Protein AF-A0A351UUR8-F1 (afdb_monomer)

Sequence (216 aa):
MRIQKEQREAAAILILAGFLALALTIADGRNSRIDTEKGLLRNTYGKGSSTEELAIAVKGSKEKEPVTIEMGERLYQSGEAASVLETAVGQLDQLVLGKNASFDRVESDLYLPTRLEDLAVSVNWELSRYDVMQPDGSLVTEALQPEGTLVTIKGILRCQEQEALYERTAAVYPETKTGLAGIAQEAERVLRQAEDSSREESRMKLPEMVAGKEVE

pLDDT: mean 72.58, std 18.6, range [35.22, 95.69]

Mean predicted aligned error: 17.7 Å

Nearest PDB structures (foldseek):
  5ho0-assembly1_A  TM=7.882E-01  e=1.113E-05  Geobacillus stearothermophilus
  5ho9-assembly2_B  TM=5.771E-01  e=9.868E-06  Geobacillus stearothermophilus
  3s3e-assembly1_A  TM=4.142E-01  e=7.305E-01  Drosophila melanogaster
  6tav-assembly1_D  TM=7.246E-01  e=2.752E+00  Homo sapiens
  2a8b-assembly1_A  TM=3.009E-01  e=1.257E+00  Homo sapiens

Radius of gyration: 32.2 Å; Cα contacts (8 Å, |Δi|>4): 285; chains: 1; bounding box: 68×71×88 Å

Solvent-accessible surface area (backbone atoms only — not comparable to full-atom values): 12660 Å² total; per-residue (Å²): 117,68,70,67,48,55,54,50,53,54,51,51,51,51,53,50,51,50,51,50,52,50,51,50,54,53,52,50,63,63,69,67,62,73,57,70,93,77,54,84,86,65,47,64,68,86,67,55,68,46,79,48,78,41,71,50,60,56,94,92,55,93,61,63,50,80,45,77,48,78,42,60,50,61,77,64,56,84,70,52,43,54,53,50,47,52,52,48,54,70,49,42,65,66,51,31,34,56,86,34,90,44,46,83,55,25,51,60,49,35,41,58,66,57,55,43,75,96,73,48,30,40,34,46,78,48,67,76,41,66,73,43,33,41,92,66,26,45,63,36,70,90,61,44,38,91,89,46,42,83,34,44,44,34,36,45,35,38,40,92,96,45,74,46,82,40,77,50,67,30,26,34,32,54,63,88,51,66,71,71,61,26,46,52,52,46,38,51,50,54,50,50,54,41,46,71,73,27,69,89,48,99,66,69,76,79,69,58,59,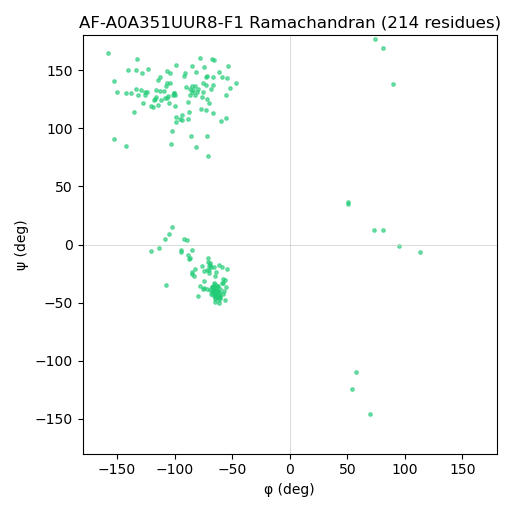39,90,91,36,80,53,134

Structure (mmCIF, N/CA/C/O backbone):
data_AF-A0A351UUR8-F1
#
_entry.id   AF-A0A351UUR8-F1
#
loop_
_atom_site.group_PDB
_atom_site.id
_atom_site.type_symbol
_atom_site.label_atom_id
_atom_site.label_alt_id
_atom_site.label_comp_id
_atom_site.label_asym_id
_atom_site.label_entity_id
_atom_site.label_seq_id
_atom_site.pdbx_PDB_ins_code
_atom_site.Cartn_x
_atom_site.Cartn_y
_atom_site.Cartn_z
_atom_site.occupancy
_atom_site.B_iso_or_equiv
_atom_site.auth_seq_id
_atom_site.auth_comp_id
_atom_site.auth_asym_id
_atom_site.auth_atom_id
_atom_site.pdbx_PDB_model_num
ATOM 1 N N . MET A 1 1 ? 41.315 -59.935 -7.798 1.00 51.84 1 MET A N 1
ATOM 2 C CA . MET A 1 1 ? 40.111 -59.575 -8.587 1.00 51.84 1 MET A CA 1
ATOM 3 C C . MET A 1 1 ? 39.477 -58.233 -8.182 1.00 51.84 1 MET A C 1
ATOM 5 O O . MET A 1 1 ? 38.972 -57.563 -9.068 1.00 51.84 1 MET A O 1
ATOM 9 N N . ARG A 1 2 ? 39.542 -57.785 -6.908 1.00 52.47 2 ARG A N 1
ATOM 10 C CA . ARG A 1 2 ? 39.015 -56.466 -6.464 1.00 52.47 2 ARG A CA 1
ATOM 11 C C . ARG A 1 2 ? 39.712 -55.244 -7.095 1.00 52.47 2 ARG A C 1
ATOM 13 O O . ARG A 1 2 ? 39.028 -54.378 -7.617 1.00 52.47 2 ARG A O 1
ATOM 20 N N . ILE A 1 3 ? 41.045 -55.246 -7.173 1.00 53.88 3 ILE A N 1
ATOM 21 C CA . ILE A 1 3 ? 41.844 -54.122 -7.715 1.00 53.88 3 ILE A CA 1
ATOM 22 C C . ILE A 1 3 ? 41.532 -53.843 -9.201 1.00 53.88 3 ILE A C 1
ATOM 24 O O . ILE A 1 3 ? 41.475 -52.700 -9.632 1.00 53.88 3 ILE A O 1
ATOM 28 N N . GLN A 1 4 ? 41.255 -54.883 -9.994 1.00 54.09 4 GLN A N 1
ATOM 29 C CA . GLN A 1 4 ? 40.890 -54.748 -11.415 1.00 54.09 4 GLN A CA 1
ATOM 30 C C . GLN A 1 4 ? 39.496 -54.126 -11.622 1.00 54.09 4 GLN A C 1
ATOM 32 O O . GLN A 1 4 ? 39.237 -53.552 -12.676 1.00 54.09 4 GLN A O 1
ATOM 37 N N . LYS A 1 5 ? 38.595 -54.239 -10.635 1.00 57.66 5 LYS A N 1
ATOM 38 C CA . LYS A 1 5 ? 37.246 -53.660 -10.688 1.00 57.66 5 LYS A CA 1
ATOM 39 C C . LYS A 1 5 ? 37.277 -52.164 -10.365 1.00 57.66 5 LYS A C 1
ATOM 41 O O . LYS A 1 5 ? 36.715 -51.384 -11.123 1.00 57.66 5 LYS A O 1
ATOM 46 N N . GLU A 1 6 ? 38.019 -51.771 -9.332 1.00 60.25 6 GLU A N 1
ATOM 47 C CA . GLU A 1 6 ? 38.196 -50.359 -8.951 1.00 60.25 6 GLU A CA 1
ATOM 48 C C . GLU A 1 6 ? 38.908 -49.552 -10.047 1.00 60.25 6 GLU A C 1
ATOM 50 O O . GLU A 1 6 ? 38.522 -48.426 -10.339 1.00 60.25 6 GLU A O 1
ATOM 55 N N . GLN A 1 7 ? 39.881 -50.155 -10.740 1.00 58.53 7 GLN A N 1
ATOM 56 C CA . GLN A 1 7 ? 40.544 -49.530 -11.893 1.00 58.53 7 GLN A CA 1
ATOM 57 C C . GLN A 1 7 ? 39.587 -49.305 -13.077 1.00 58.53 7 GLN A C 1
ATOM 59 O O . GLN A 1 7 ? 39.699 -48.307 -13.785 1.00 58.53 7 GLN A O 1
ATOM 64 N N . ARG A 1 8 ? 38.613 -50.202 -13.288 1.00 66.25 8 ARG A N 1
ATOM 65 C CA . ARG A 1 8 ? 37.584 -50.052 -14.333 1.00 66.25 8 ARG A CA 1
ATOM 66 C C . ARG A 1 8 ? 36.534 -49.005 -13.969 1.00 66.25 8 ARG A C 1
ATOM 68 O O . ARG A 1 8 ? 36.108 -48.264 -14.847 1.00 66.25 8 ARG A O 1
ATOM 75 N N . GLU A 1 9 ? 36.147 -48.922 -12.698 1.00 68.88 9 GLU A N 1
ATOM 76 C CA . GLU A 1 9 ? 35.235 -47.886 -12.197 1.00 68.88 9 GLU A CA 1
ATOM 77 C C . GLU A 1 9 ? 35.893 -46.500 -12.261 1.00 68.88 9 GLU A C 1
ATOM 79 O O . GLU A 1 9 ? 35.292 -45.564 -12.784 1.00 68.88 9 GLU A O 1
ATOM 84 N N . ALA A 1 10 ? 37.166 -46.383 -11.868 1.00 67.69 10 ALA A N 1
ATOM 85 C CA . ALA A 1 10 ? 37.936 -45.146 -11.998 1.00 67.69 10 ALA A CA 1
ATOM 86 C C . ALA A 1 10 ? 38.114 -44.713 -13.466 1.00 67.69 10 ALA A C 1
ATOM 88 O O . ALA A 1 10 ? 37.943 -43.538 -13.792 1.00 67.69 10 ALA A O 1
ATOM 89 N N . ALA A 1 11 ? 38.393 -45.656 -14.375 1.00 71.69 11 ALA A N 1
ATOM 90 C CA . ALA A 1 11 ? 38.489 -45.368 -15.806 1.00 71.69 11 ALA A CA 1
ATOM 91 C C . ALA A 1 11 ? 37.143 -44.925 -16.407 1.00 71.69 11 ALA A C 1
ATOM 93 O O . ALA A 1 11 ? 37.108 -43.998 -17.215 1.00 71.69 11 ALA A O 1
ATOM 94 N N . ALA A 1 12 ? 36.028 -45.535 -15.992 1.00 69.50 12 ALA A N 1
ATOM 95 C CA . ALA A 1 12 ? 34.694 -45.134 -16.437 1.00 69.50 12 ALA A CA 1
ATOM 96 C C . ALA A 1 12 ? 34.328 -43.719 -15.955 1.00 69.50 12 ALA A C 1
ATOM 98 O O . ALA A 1 12 ? 33.781 -42.935 -16.730 1.00 69.50 12 ALA A O 1
ATOM 99 N N . ILE A 1 13 ? 34.687 -43.366 -14.716 1.00 71.50 13 ILE A N 1
ATOM 100 C CA . ILE A 1 13 ? 34.482 -42.018 -14.164 1.00 71.50 13 ILE A CA 1
ATOM 101 C C . ILE A 1 13 ? 35.308 -40.981 -14.937 1.00 71.50 13 ILE A C 1
ATOM 103 O O . ILE A 1 13 ? 34.783 -39.923 -15.279 1.00 71.50 13 ILE A O 1
ATOM 107 N N . LEU A 1 14 ? 36.564 -41.288 -15.280 1.00 72.56 14 LEU A N 1
ATOM 108 C CA . LEU A 1 14 ? 37.417 -40.387 -16.067 1.00 72.56 14 LEU A CA 1
ATOM 109 C C . LEU A 1 14 ? 36.872 -40.145 -17.481 1.00 72.56 14 LEU A C 1
ATOM 111 O O . LEU A 1 14 ? 36.882 -39.010 -17.957 1.00 72.56 14 LEU A O 1
ATOM 115 N N . ILE A 1 15 ? 36.353 -41.185 -18.140 1.00 77.12 15 ILE A N 1
ATOM 116 C CA . ILE A 1 15 ? 35.742 -41.054 -19.470 1.00 77.12 15 ILE A CA 1
ATOM 117 C C . ILE A 1 15 ? 34.455 -40.224 -19.392 1.00 77.12 15 ILE A C 1
ATOM 119 O O . ILE A 1 15 ? 34.237 -39.352 -20.234 1.00 77.12 15 ILE A O 1
ATOM 123 N N . LEU A 1 16 ? 33.626 -40.446 -18.366 1.00 71.69 16 LEU A N 1
ATOM 124 C CA . LEU A 1 16 ? 32.389 -39.692 -18.161 1.00 71.69 16 LEU A CA 1
ATOM 125 C C . LEU A 1 16 ? 32.669 -38.210 -17.865 1.00 71.69 16 LEU A C 1
ATOM 127 O O . LEU A 1 16 ? 32.013 -37.339 -18.432 1.00 71.69 16 LEU A O 1
ATOM 131 N N . ALA A 1 17 ? 33.678 -37.919 -17.039 1.00 67.56 17 ALA A N 1
ATOM 132 C CA . ALA A 1 17 ? 34.115 -36.555 -16.752 1.00 67.56 17 ALA A CA 1
ATOM 133 C C . ALA A 1 17 ? 34.653 -35.851 -18.009 1.00 67.56 17 ALA A C 1
ATOM 135 O O . ALA A 1 17 ? 34.334 -34.686 -18.244 1.00 67.56 17 ALA A O 1
ATOM 136 N N . GLY A 1 18 ? 35.402 -36.564 -18.858 1.00 74.56 18 GLY A N 1
ATOM 137 C CA . GLY A 1 18 ? 35.873 -36.044 -20.144 1.00 74.56 18 GLY A CA 1
ATOM 138 C C . GLY A 1 18 ? 34.730 -35.730 -21.114 1.00 74.56 18 GLY A C 1
ATOM 139 O O . GLY A 1 18 ? 34.732 -34.678 -21.750 1.00 74.56 18 GLY A O 1
ATOM 140 N N . PHE A 1 19 ? 33.715 -36.595 -21.181 1.00 74.25 19 PHE A N 1
ATOM 141 C CA . PHE A 1 19 ? 32.513 -36.346 -21.981 1.00 74.25 19 PHE A CA 1
ATOM 142 C C . PHE A 1 19 ? 31.699 -35.162 -21.460 1.00 74.25 19 PHE A C 1
ATOM 144 O O . PHE A 1 19 ? 31.220 -34.363 -22.260 1.00 74.25 19 PHE A O 1
ATOM 151 N N . LEU A 1 20 ? 31.569 -35.019 -20.139 1.00 71.12 20 LEU A N 1
ATOM 152 C CA . LEU A 1 20 ? 30.879 -33.885 -19.528 1.00 71.12 20 LEU A CA 1
ATOM 153 C C . LEU A 1 20 ? 31.623 -32.570 -19.801 1.00 71.12 20 LEU A C 1
ATOM 155 O O . LEU A 1 20 ? 30.997 -31.589 -20.185 1.00 71.12 20 LEU A O 1
ATOM 159 N N . ALA A 1 21 ? 32.954 -32.561 -19.691 1.00 66.56 21 ALA A N 1
ATOM 160 C CA . ALA A 1 21 ? 33.779 -31.403 -20.033 1.00 66.56 21 ALA A CA 1
ATOM 161 C C . ALA A 1 21 ? 33.675 -31.038 -21.527 1.00 66.56 21 ALA A C 1
ATOM 163 O O . ALA A 1 21 ? 33.565 -29.864 -21.885 1.00 66.56 21 ALA A O 1
ATOM 164 N N . LEU A 1 22 ? 33.633 -32.036 -22.414 1.00 72.44 22 LEU A N 1
ATOM 165 C CA . LEU A 1 22 ? 33.432 -31.813 -23.846 1.00 72.44 22 LEU A CA 1
ATOM 166 C C . LEU A 1 22 ? 32.015 -31.292 -24.153 1.00 72.44 22 LEU A C 1
ATOM 168 O O . LEU A 1 22 ? 31.842 -30.390 -24.964 1.00 72.44 22 LEU A O 1
ATOM 172 N N . ALA A 1 23 ? 30.993 -31.815 -23.477 1.00 67.12 23 ALA A N 1
ATOM 173 C CA . ALA A 1 23 ? 29.622 -31.337 -23.617 1.00 67.12 23 ALA A CA 1
ATOM 174 C C . ALA A 1 23 ? 29.466 -29.895 -23.111 1.00 67.12 23 ALA A C 1
ATOM 176 O O . ALA A 1 23 ? 28.817 -29.090 -23.778 1.00 67.12 23 ALA A O 1
ATOM 177 N N . LEU A 1 24 ? 30.108 -29.553 -21.987 1.00 62.50 24 LEU A N 1
ATOM 178 C CA . LEU A 1 24 ? 30.143 -28.192 -21.452 1.00 62.50 24 LEU A CA 1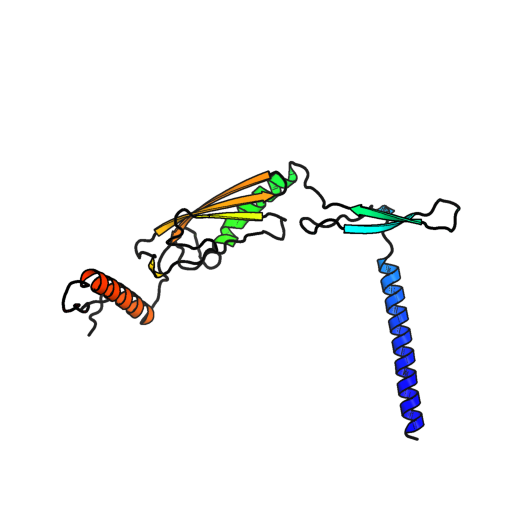
ATOM 179 C C . LEU A 1 24 ? 30.835 -27.232 -22.421 1.00 62.50 24 LEU A C 1
ATOM 181 O O . LEU A 1 24 ? 30.270 -26.193 -22.723 1.00 62.50 24 LEU A O 1
ATOM 185 N N . THR A 1 25 ? 31.983 -27.598 -22.995 1.00 62.12 25 THR A N 1
ATOM 186 C CA . THR A 1 25 ? 32.683 -26.742 -23.977 1.00 62.12 25 THR A CA 1
ATOM 187 C C . THR A 1 25 ? 31.905 -26.558 -25.286 1.00 62.12 25 THR A C 1
ATOM 189 O O . THR A 1 25 ? 31.940 -25.478 -25.875 1.00 62.12 25 THR A O 1
ATOM 192 N N . ILE A 1 26 ? 31.149 -27.566 -25.740 1.00 62.06 26 ILE A N 1
ATOM 193 C CA . ILE A 1 26 ? 30.252 -27.439 -26.903 1.00 62.06 26 ILE A CA 1
ATOM 194 C C . ILE A 1 26 ? 29.023 -26.577 -26.571 1.00 62.06 26 ILE A C 1
ATOM 196 O O . ILE A 1 26 ? 28.580 -25.800 -27.420 1.00 62.06 26 ILE A O 1
ATOM 200 N N . ALA A 1 27 ? 28.464 -26.704 -25.364 1.00 57.38 27 ALA A N 1
ATOM 201 C CA . ALA A 1 27 ? 27.356 -25.871 -24.900 1.00 57.38 27 ALA A CA 1
ATOM 202 C C . ALA A 1 27 ? 27.783 -24.401 -24.768 1.00 57.38 27 ALA A C 1
ATOM 204 O O . ALA A 1 27 ? 27.084 -23.521 -25.269 1.00 57.38 27 ALA A O 1
ATOM 205 N N . ASP A 1 28 ? 28.969 -24.153 -24.209 1.00 47.12 28 ASP A N 1
ATOM 206 C CA . ASP A 1 28 ? 29.547 -22.815 -24.076 1.00 47.12 28 ASP A CA 1
ATOM 207 C C . ASP A 1 28 ? 29.834 -22.209 -25.457 1.00 47.12 28 ASP A C 1
ATOM 209 O O . ASP A 1 28 ? 29.395 -21.103 -25.761 1.00 47.12 28 ASP A O 1
ATOM 213 N N . GLY A 1 29 ? 30.423 -22.990 -26.374 1.00 49.41 29 GLY A N 1
ATOM 214 C CA . GLY A 1 29 ? 30.686 -22.566 -27.753 1.00 49.41 29 GLY A CA 1
ATOM 215 C C . GLY A 1 29 ? 29.434 -22.311 -28.609 1.00 49.41 29 GLY A C 1
ATOM 216 O O . GLY A 1 29 ? 29.521 -21.619 -29.629 1.00 49.41 29 GLY A O 1
ATOM 217 N N . ARG A 1 30 ? 28.261 -22.837 -28.219 1.00 47.56 30 ARG A N 1
ATOM 218 C CA . ARG A 1 30 ? 26.960 -22.462 -28.811 1.00 47.56 30 ARG A CA 1
ATOM 219 C C . ARG A 1 30 ? 26.387 -21.191 -28.183 1.00 47.56 30 ARG A C 1
ATOM 221 O O . ARG A 1 30 ? 25.671 -20.480 -28.880 1.00 47.56 30 ARG A O 1
ATOM 228 N N . ASN A 1 31 ? 26.728 -20.895 -26.930 1.00 44.22 31 ASN A N 1
ATOM 229 C CA . ASN A 1 31 ? 26.277 -19.710 -26.204 1.00 44.22 31 ASN A CA 1
ATOM 230 C C . ASN A 1 31 ? 27.103 -18.448 -26.533 1.00 44.22 31 ASN A C 1
ATOM 232 O O . ASN A 1 31 ? 26.604 -17.341 -26.379 1.00 44.22 31 ASN A O 1
ATOM 236 N N . SER A 1 32 ? 28.335 -18.588 -27.047 1.00 38.69 32 SER A N 1
ATOM 237 C CA . SER A 1 32 ? 29.205 -17.444 -27.401 1.00 38.69 32 SER A CA 1
ATOM 238 C C . SER A 1 32 ? 29.040 -16.909 -28.830 1.00 38.69 32 SER A C 1
ATOM 240 O O . SER A 1 32 ? 29.792 -16.026 -29.249 1.00 38.69 32 SER A O 1
ATOM 242 N N . ARG A 1 33 ? 28.095 -17.423 -29.629 1.00 41.16 33 ARG A N 1
ATOM 243 C CA . ARG A 1 33 ? 27.772 -16.793 -30.918 1.00 41.16 33 ARG A CA 1
ATOM 244 C C . ARG A 1 33 ? 26.825 -15.627 -30.671 1.00 41.16 33 ARG A C 1
ATOM 246 O O . ARG A 1 33 ? 25.616 -15.766 -30.814 1.00 41.16 33 ARG A O 1
ATOM 253 N N . ILE A 1 34 ? 27.404 -14.481 -30.323 1.00 46.75 34 ILE A N 1
ATOM 254 C CA . ILE A 1 34 ? 26.744 -13.182 -30.462 1.00 46.75 34 ILE A CA 1
ATOM 255 C C . ILE A 1 34 ? 26.330 -13.071 -31.934 1.00 46.75 34 ILE A C 1
ATOM 257 O O . ILE A 1 34 ? 27.179 -12.994 -32.824 1.00 46.75 34 ILE A O 1
ATOM 261 N N . ASP A 1 35 ? 25.025 -13.154 -32.187 1.00 44.16 35 ASP A N 1
ATOM 262 C CA . ASP A 1 35 ? 24.400 -13.087 -33.510 1.00 44.16 35 ASP A CA 1
ATOM 263 C C . ASP A 1 35 ? 24.523 -11.636 -34.017 1.00 44.16 35 ASP A C 1
ATOM 265 O O . ASP A 1 35 ? 23.595 -10.837 -33.922 1.00 44.16 35 ASP A O 1
ATOM 269 N N . THR A 1 36 ? 25.720 -11.244 -34.479 1.00 46.41 36 THR A N 1
ATOM 270 C CA . THR A 1 36 ? 26.061 -9.847 -34.817 1.00 46.41 36 THR A CA 1
ATOM 271 C C . THR A 1 36 ? 25.190 -9.285 -35.951 1.00 46.41 36 THR A C 1
ATOM 273 O O . THR A 1 36 ? 25.078 -8.070 -36.087 1.00 46.41 36 THR A O 1
ATOM 276 N N . GLU A 1 37 ? 24.516 -10.141 -36.731 1.00 43.66 37 GLU A N 1
ATOM 277 C CA . GLU A 1 37 ? 23.525 -9.730 -37.738 1.00 43.66 37 GLU A CA 1
ATOM 278 C C . GLU A 1 37 ? 22.235 -9.143 -37.133 1.00 43.66 37 GLU A C 1
ATOM 280 O O . GLU A 1 37 ? 21.522 -8.421 -37.827 1.00 43.66 37 GLU A O 1
ATOM 285 N N . LYS A 1 38 ? 21.932 -9.400 -35.852 1.00 45.03 38 LYS A N 1
ATOM 286 C CA . LYS A 1 38 ? 20.709 -8.918 -35.174 1.00 45.03 38 LYS A CA 1
ATOM 287 C C . LYS A 1 38 ? 20.955 -7.807 -34.151 1.00 45.03 38 LYS A C 1
ATOM 289 O O . LYS A 1 38 ? 20.011 -7.349 -33.509 1.00 45.03 38 LYS A O 1
ATOM 294 N N . GLY A 1 39 ? 22.196 -7.334 -34.045 1.00 46.69 39 GLY A N 1
ATOM 295 C CA . GLY A 1 39 ? 22.605 -6.327 -33.069 1.00 46.69 39 GLY A CA 1
ATOM 296 C C . GLY A 1 39 ? 22.869 -6.908 -31.678 1.00 46.69 39 GLY A C 1
ATOM 297 O O . GLY A 1 39 ? 22.582 -8.068 -31.393 1.00 46.69 39 GLY A O 1
ATOM 298 N N . LEU A 1 40 ? 23.463 -6.089 -30.812 1.00 52.28 40 LEU A N 1
ATOM 299 C CA . LEU A 1 40 ? 23.756 -6.454 -29.427 1.00 52.28 40 LEU A CA 1
ATOM 300 C C . LEU A 1 40 ? 22.491 -6.298 -28.576 1.00 52.28 40 LEU A C 1
ATOM 302 O O . LEU A 1 40 ? 21.815 -5.265 -28.639 1.00 52.28 40 LEU A O 1
ATOM 306 N N . LEU A 1 41 ? 22.169 -7.315 -27.779 1.00 48.94 41 LEU A N 1
ATOM 307 C CA . LEU A 1 41 ? 21.072 -7.251 -26.817 1.00 48.94 41 LEU A CA 1
ATOM 308 C C . LEU A 1 41 ? 21.486 -6.345 -25.654 1.00 48.94 41 LEU A C 1
ATOM 310 O O . LEU A 1 41 ? 22.412 -6.650 -24.912 1.00 48.94 41 LEU A O 1
ATOM 314 N N . ARG A 1 42 ? 20.789 -5.219 -25.484 1.00 46.88 42 ARG A N 1
ATOM 315 C CA . ARG A 1 42 ? 20.960 -4.375 -24.294 1.00 46.88 42 ARG A CA 1
ATOM 316 C C . ARG A 1 42 ? 20.302 -5.025 -23.079 1.00 46.88 42 ARG A C 1
ATOM 318 O O . ARG A 1 42 ? 19.306 -5.736 -23.216 1.00 46.88 42 ARG A O 1
ATOM 325 N N . ASN A 1 43 ? 20.825 -4.716 -21.894 1.00 44.72 43 ASN A N 1
ATOM 326 C CA . ASN A 1 43 ? 20.245 -5.141 -20.624 1.00 44.72 43 ASN A CA 1
ATOM 327 C C . ASN A 1 43 ? 18.798 -4.622 -20.487 1.00 44.72 43 ASN A C 1
ATOM 329 O O . ASN A 1 43 ? 18.474 -3.518 -20.940 1.00 44.72 43 ASN A O 1
ATOM 333 N N . THR A 1 44 ? 17.926 -5.422 -19.872 1.00 46.78 44 THR A N 1
ATOM 334 C CA . THR A 1 44 ? 16.543 -5.022 -19.564 1.00 46.78 44 THR A CA 1
ATOM 335 C C . THR A 1 44 ? 16.521 -3.914 -18.504 1.00 46.78 44 THR A C 1
ATOM 337 O O . THR A 1 44 ? 17.486 -3.755 -17.759 1.00 46.78 44 THR A O 1
ATOM 340 N N . TYR A 1 45 ? 15.423 -3.161 -18.424 1.00 47.12 45 TYR A N 1
ATOM 341 C CA . TYR A 1 45 ? 15.278 -1.989 -17.551 1.00 47.12 45 TYR A CA 1
ATOM 342 C C . TYR A 1 45 ? 15.645 -2.275 -16.080 1.00 47.12 45 TYR A C 1
ATOM 344 O O . TYR A 1 45 ? 15.227 -3.290 -15.524 1.00 47.12 45 TYR A O 1
ATOM 352 N N . GLY A 1 46 ? 16.419 -1.385 -15.447 1.00 43.78 46 GLY A N 1
ATOM 353 C CA . GLY A 1 46 ? 16.745 -1.433 -14.017 1.00 43.78 46 GLY A CA 1
ATOM 354 C C . GLY A 1 46 ? 17.876 -2.383 -13.598 1.00 43.78 46 GLY A C 1
ATOM 355 O O . GLY A 1 46 ? 18.012 -2.643 -12.401 1.00 43.78 46 GLY A O 1
ATOM 356 N N . LYS A 1 47 ? 18.666 -2.922 -14.539 1.00 46.22 47 LYS A N 1
ATOM 357 C CA . LYS A 1 47 ? 19.733 -3.913 -14.277 1.00 46.22 47 LYS A CA 1
ATOM 358 C C . LYS A 1 47 ? 21.179 -3.386 -14.335 1.00 46.22 47 LYS A C 1
ATOM 360 O O . LYS A 1 47 ? 22.113 -4.182 -14.264 1.00 46.22 47 LYS A O 1
ATOM 365 N N . GLY A 1 48 ? 21.387 -2.082 -14.435 1.00 46.12 48 GLY A N 1
ATOM 366 C CA . GLY A 1 48 ? 22.691 -1.438 -14.565 1.00 46.12 48 GLY A CA 1
ATOM 367 C C . GLY A 1 48 ? 23.335 -1.602 -15.947 1.00 46.12 48 GLY A C 1
ATOM 368 O O . GLY A 1 48 ? 22.810 -2.281 -16.839 1.00 46.12 48 GLY A O 1
ATOM 369 N N . SER A 1 49 ? 24.496 -0.965 -16.127 1.00 42.22 49 SER A N 1
ATOM 370 C CA . SER A 1 49 ? 25.343 -1.149 -17.309 1.00 42.22 49 SER A CA 1
ATOM 371 C C . SER A 1 49 ? 25.915 -2.567 -17.354 1.00 42.22 49 SER A C 1
ATOM 373 O O . SER A 1 49 ? 26.244 -3.158 -16.326 1.00 42.22 49 SER A O 1
ATOM 375 N N . SER A 1 50 ? 26.032 -3.120 -18.561 1.00 42.31 50 SER A N 1
ATOM 376 C CA . SER A 1 50 ? 26.712 -4.394 -18.798 1.00 42.31 50 SER A CA 1
ATOM 377 C C . SER A 1 50 ? 27.929 -4.164 -19.687 1.00 42.31 50 SER A C 1
ATOM 379 O O . SER A 1 50 ? 27.859 -3.446 -20.689 1.00 42.31 50 SER A O 1
ATOM 381 N N . THR A 1 51 ? 29.055 -4.746 -19.288 1.00 42.78 51 THR A N 1
ATOM 382 C CA . THR A 1 51 ? 30.318 -4.708 -20.019 1.00 42.78 51 THR A CA 1
ATOM 383 C C . THR A 1 51 ? 30.394 -5.955 -20.897 1.00 42.78 51 THR A C 1
ATOM 385 O O . THR A 1 51 ? 30.587 -7.052 -20.377 1.00 42.78 51 THR A O 1
ATOM 388 N N . GLU A 1 52 ? 30.233 -5.807 -22.215 1.00 46.53 52 GLU A N 1
ATOM 389 C CA . GLU A 1 52 ? 30.459 -6.911 -23.158 1.00 46.53 52 GLU A CA 1
ATOM 390 C C . GLU A 1 52 ? 31.836 -6.774 -23.823 1.00 46.53 52 GLU A C 1
ATOM 392 O O . GLU A 1 52 ? 32.203 -5.713 -24.339 1.00 46.53 52 GLU A O 1
ATOM 397 N N . GLU A 1 53 ? 32.610 -7.862 -23.811 1.00 43.81 53 GLU A N 1
ATOM 398 C CA . GLU A 1 53 ? 33.861 -7.983 -24.561 1.00 43.81 53 GLU A CA 1
ATOM 399 C C . GLU A 1 53 ? 33.571 -8.506 -25.971 1.00 43.81 53 GLU A C 1
ATOM 401 O O . GLU A 1 53 ? 33.143 -9.646 -26.163 1.00 43.81 53 GLU A O 1
ATOM 406 N N . LEU A 1 54 ? 33.824 -7.674 -26.980 1.00 45.34 54 LEU A N 1
ATOM 407 C CA . LEU A 1 54 ? 33.621 -8.014 -28.383 1.00 45.34 54 LEU A CA 1
ATOM 408 C C . LEU A 1 54 ? 34.968 -8.198 -29.069 1.00 45.34 54 LEU A C 1
ATOM 410 O O . LEU A 1 54 ? 35.812 -7.312 -29.061 1.00 45.34 54 LEU A O 1
ATOM 414 N N . ALA A 1 55 ? 35.173 -9.337 -29.721 1.00 43.88 55 ALA A N 1
ATOM 415 C CA . ALA A 1 55 ? 36.380 -9.578 -30.501 1.00 43.88 55 ALA A CA 1
ATOM 416 C C . ALA A 1 55 ? 36.194 -9.068 -31.941 1.00 43.88 55 ALA A C 1
ATOM 418 O O . ALA A 1 55 ? 35.473 -9.686 -32.730 1.00 43.88 55 ALA A O 1
ATOM 419 N N . ILE A 1 56 ? 36.851 -7.964 -32.303 1.00 44.34 56 ILE A N 1
ATOM 420 C CA . ILE A 1 56 ? 36.806 -7.412 -33.664 1.00 44.34 56 ILE A CA 1
ATOM 421 C C . ILE A 1 56 ? 37.863 -8.113 -34.525 1.00 44.34 56 ILE A C 1
ATOM 423 O O . ILE A 1 56 ? 39.024 -8.223 -34.137 1.00 44.34 56 ILE A O 1
ATOM 427 N N . ALA A 1 57 ? 37.464 -8.582 -35.710 1.00 39.28 57 ALA A N 1
ATOM 428 C CA . ALA A 1 57 ? 38.364 -9.141 -36.718 1.00 39.28 57 ALA A CA 1
ATOM 429 C C . ALA A 1 57 ? 38.334 -8.277 -37.986 1.00 39.28 57 ALA A C 1
ATOM 431 O O . ALA A 1 57 ? 37.272 -8.066 -38.577 1.00 39.28 57 ALA A O 1
ATOM 432 N N . VAL A 1 58 ? 39.496 -7.803 -38.440 1.00 41.94 58 VAL A N 1
ATOM 433 C CA . VAL A 1 58 ? 39.618 -7.087 -39.719 1.00 41.94 58 VAL A CA 1
ATOM 434 C C . VAL A 1 58 ? 39.531 -8.094 -40.867 1.00 41.94 58 VAL A C 1
ATOM 436 O O . VAL A 1 58 ? 40.209 -9.122 -40.864 1.00 41.94 58 VAL A O 1
ATOM 439 N N . LYS A 1 59 ? 38.693 -7.812 -41.871 1.00 35.22 59 LYS A N 1
ATOM 440 C CA . LYS A 1 59 ? 38.444 -8.711 -43.009 1.00 35.22 59 LYS A CA 1
ATOM 441 C C . LYS A 1 59 ? 39.754 -8.979 -43.771 1.00 35.22 59 LYS A C 1
ATOM 443 O O . LYS A 1 59 ? 40.245 -8.108 -44.479 1.00 35.22 59 LYS A O 1
ATOM 448 N N . GLY A 1 60 ? 40.308 -10.184 -43.613 1.00 44.03 60 GLY A N 1
ATOM 449 C CA . GLY A 1 60 ? 41.592 -10.596 -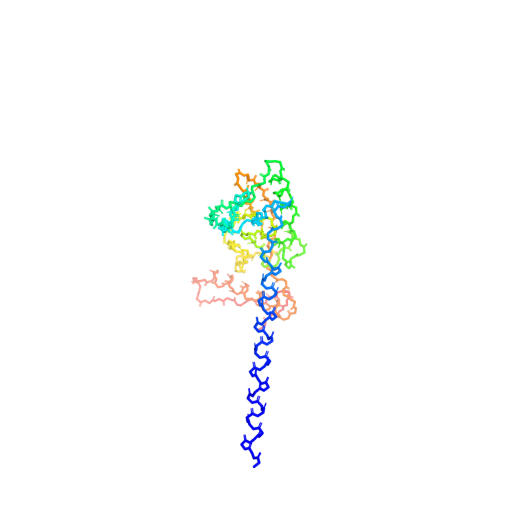44.203 1.00 44.03 60 GLY A CA 1
ATOM 450 C C . GLY A 1 60 ? 42.725 -10.853 -43.199 1.00 44.03 60 GLY A C 1
ATOM 451 O O . GLY A 1 60 ? 43.762 -11.369 -43.607 1.00 44.03 60 GLY A O 1
ATOM 452 N N . SER A 1 61 ? 42.531 -10.571 -41.906 1.00 39.41 61 SER A N 1
ATOM 453 C CA 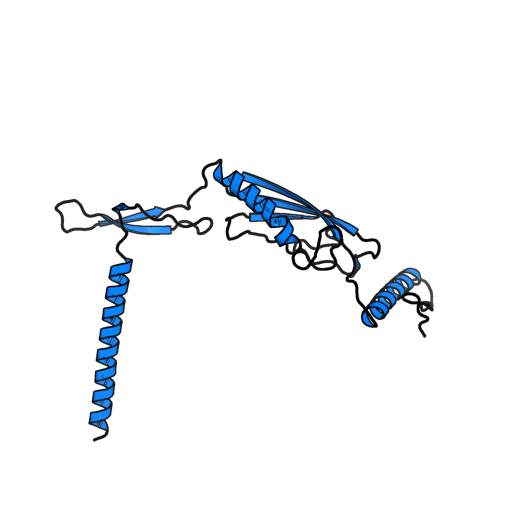. SER A 1 61 ? 43.470 -10.922 -40.828 1.00 39.41 61 SER A CA 1
ATOM 454 C C . SER A 1 61 ? 42.942 -12.087 -39.978 1.00 39.41 61 SER A C 1
ATOM 456 O O . SER A 1 61 ? 41.732 -12.262 -39.832 1.00 39.41 61 SER A O 1
ATOM 458 N N . LYS A 1 62 ? 43.849 -12.907 -39.424 1.00 48.41 62 LYS A N 1
ATOM 459 C CA . LYS A 1 62 ? 43.523 -13.958 -38.436 1.00 48.41 62 LYS A CA 1
ATOM 460 C C . LYS A 1 62 ? 43.550 -13.448 -36.990 1.00 48.41 62 LYS A C 1
ATOM 462 O O . LYS A 1 62 ? 43.152 -14.187 -36.093 1.00 48.41 62 LYS A O 1
ATOM 467 N N . GLU A 1 63 ? 44.023 -12.226 -36.768 1.00 40.03 63 GLU A N 1
ATOM 468 C CA . GLU A 1 63 ? 44.091 -11.612 -35.444 1.00 40.03 63 GLU A CA 1
ATOM 469 C C . GLU A 1 63 ? 42.737 -11.007 -35.064 1.00 40.03 63 GLU A C 1
ATOM 471 O O . GLU A 1 63 ? 42.054 -10.391 -35.888 1.00 40.03 63 GLU A O 1
ATOM 476 N N . LYS A 1 64 ? 42.338 -11.238 -33.812 1.00 45.97 64 LYS A N 1
ATOM 477 C CA . LYS A 1 64 ? 41.145 -10.662 -33.197 1.00 45.97 64 LYS A CA 1
ATOM 478 C C . LYS A 1 64 ? 41.598 -9.776 -32.048 1.00 45.97 64 LYS A C 1
ATOM 480 O O . LYS A 1 64 ? 42.311 -10.269 -31.177 1.00 45.97 64 LYS A O 1
ATOM 485 N N . GLU A 1 65 ? 41.166 -8.523 -32.026 1.00 43.78 65 GLU A N 1
ATOM 486 C CA . GLU A 1 65 ? 41.406 -7.636 -30.885 1.00 43.78 65 GLU A CA 1
ATOM 487 C C . GLU A 1 65 ? 40.144 -7.545 -30.018 1.00 43.78 65 GLU A C 1
ATOM 489 O O . GLU A 1 65 ? 39.054 -7.316 -30.558 1.00 43.78 65 GLU A O 1
ATOM 494 N N . PRO A 1 66 ? 40.252 -7.759 -28.693 1.00 43.03 66 PRO A N 1
ATOM 495 C CA . PRO A 1 66 ? 39.140 -7.551 -27.782 1.00 43.03 66 PRO A CA 1
ATOM 496 C C . PRO A 1 66 ? 38.885 -6.050 -27.625 1.00 43.03 66 PRO A C 1
ATOM 498 O O . PRO A 1 66 ? 39.777 -5.280 -27.277 1.00 43.03 66 PRO A O 1
ATOM 501 N N . VAL A 1 67 ? 37.649 -5.641 -27.876 1.00 45.44 67 VAL A N 1
ATOM 502 C CA . VAL A 1 67 ? 37.142 -4.296 -27.635 1.00 45.44 67 VAL A CA 1
ATOM 503 C C . VAL A 1 67 ? 36.014 -4.404 -26.627 1.00 45.44 67 VAL A C 1
ATOM 505 O O . VAL A 1 67 ? 34.996 -5.051 -26.867 1.00 45.44 67 VAL A O 1
ATOM 508 N N . THR A 1 68 ? 36.209 -3.764 -25.486 1.00 40.88 68 THR A N 1
ATOM 509 C CA . THR A 1 68 ? 35.215 -3.691 -24.422 1.00 40.88 68 THR A CA 1
ATOM 510 C C . THR A 1 68 ? 34.320 -2.483 -24.668 1.00 40.88 68 THR A C 1
ATOM 512 O O . THR A 1 68 ? 34.814 -1.359 -24.758 1.00 40.88 68 THR A O 1
ATOM 515 N N . ILE A 1 69 ? 33.009 -2.697 -24.784 1.00 42.31 69 ILE A N 1
ATOM 516 C CA . ILE A 1 69 ? 32.033 -1.607 -24.898 1.00 42.31 69 ILE A CA 1
ATOM 517 C C . ILE A 1 69 ? 31.096 -1.684 -23.694 1.00 42.31 69 ILE A C 1
ATOM 519 O O . ILE A 1 69 ? 30.465 -2.711 -23.449 1.00 42.31 69 ILE A O 1
ATOM 523 N N . GLU A 1 70 ? 30.988 -0.588 -22.941 1.00 41.19 70 GLU A N 1
ATOM 524 C CA . GLU A 1 70 ? 29.960 -0.456 -21.911 1.00 41.19 70 GLU A CA 1
ATOM 525 C C . GLU A 1 70 ? 28.615 -0.138 -22.565 1.00 41.19 70 GLU A C 1
ATOM 527 O O . GLU A 1 70 ? 28.433 0.909 -23.192 1.00 41.19 70 GLU A O 1
ATOM 532 N N . MET A 1 71 ? 27.654 -1.046 -22.416 1.00 49.06 71 MET A N 1
ATOM 533 C CA . MET A 1 71 ? 26.284 -0.822 -22.857 1.00 49.06 71 MET A CA 1
ATOM 534 C C . MET A 1 71 ? 25.433 -0.390 -21.663 1.00 49.06 71 MET A C 1
ATOM 536 O O . MET A 1 71 ? 25.143 -1.179 -20.763 1.00 49.06 71 MET A O 1
ATOM 540 N N . GLY A 1 72 ? 25.026 0.881 -21.659 1.00 38.94 72 GLY A N 1
ATOM 541 C CA . GLY A 1 72 ? 24.025 1.394 -20.723 1.00 38.94 72 GLY A CA 1
ATOM 542 C C . GLY A 1 72 ? 22.639 0.778 -20.957 1.00 38.94 72 GLY A C 1
ATOM 543 O O . GLY A 1 72 ? 22.342 0.273 -22.046 1.00 38.94 72 GLY A O 1
ATOM 544 N N . GLU A 1 73 ? 21.786 0.829 -19.932 1.00 39.03 73 GLU A N 1
ATOM 545 C CA . GLU A 1 73 ? 20.402 0.349 -20.001 1.00 39.03 73 GLU A CA 1
ATOM 546 C C . GLU A 1 73 ? 19.616 0.964 -21.175 1.00 39.03 73 GLU A C 1
ATOM 548 O O . GLU A 1 73 ? 19.890 2.075 -21.645 1.00 39.03 73 GLU A O 1
ATOM 553 N N . ARG A 1 74 ? 18.593 0.248 -21.660 1.00 43.91 74 ARG A N 1
ATOM 554 C CA . ARG A 1 74 ? 17.634 0.814 -22.615 1.00 43.91 74 ARG A CA 1
ATOM 555 C C . ARG A 1 74 ? 16.818 1.913 -21.918 1.00 43.91 74 ARG A C 1
ATOM 557 O O . ARG A 1 74 ? 16.015 1.619 -21.045 1.00 43.91 74 ARG A O 1
ATOM 564 N N . LEU A 1 75 ? 16.994 3.168 -22.332 1.00 48.66 75 LEU A N 1
ATOM 565 C CA . LEU A 1 75 ? 16.079 4.257 -21.978 1.00 48.66 75 LEU A CA 1
ATOM 566 C C . LEU A 1 75 ? 14.756 4.082 -22.737 1.00 48.66 75 LEU A C 1
ATOM 568 O O . LEU A 1 75 ? 14.746 3.605 -23.876 1.00 48.66 75 LEU A O 1
ATOM 572 N N . TYR A 1 76 ? 13.650 4.454 -22.100 1.00 51.12 76 TYR A N 1
ATOM 573 C CA . TYR A 1 76 ? 12.347 4.502 -22.754 1.00 51.12 76 TYR A CA 1
ATOM 574 C C . TYR A 1 76 ? 12.356 5.754 -23.635 1.00 51.12 76 TYR A C 1
ATOM 576 O O . TYR A 1 76 ? 12.881 6.792 -23.224 1.00 51.12 76 TYR A O 1
ATOM 584 N N . GLN A 1 77 ? 11.812 5.694 -24.852 1.00 55.56 77 GLN A N 1
ATOM 585 C CA . GLN A 1 77 ? 11.530 6.944 -25.563 1.00 55.56 77 GLN A CA 1
ATOM 586 C C . GLN A 1 77 ? 10.521 7.748 -24.726 1.00 55.56 77 GLN A C 1
ATOM 588 O O . GLN A 1 77 ? 9.698 7.163 -24.027 1.00 55.56 77 GLN A O 1
ATOM 593 N N . SER A 1 78 ? 10.566 9.081 -24.759 1.00 51.72 78 SER A N 1
ATOM 594 C CA . SER A 1 78 ? 9.799 9.946 -23.839 1.00 51.72 78 SER A CA 1
ATOM 595 C C . SER A 1 78 ? 8.278 9.696 -23.807 1.00 51.72 78 SER A C 1
ATOM 597 O O . SER A 1 78 ? 7.634 10.042 -22.819 1.00 51.72 78 SER A O 1
ATOM 599 N N . GLY A 1 79 ? 7.701 9.077 -24.846 1.00 55.38 79 GLY A N 1
ATOM 600 C CA . GLY A 1 79 ? 6.302 8.623 -24.866 1.00 55.38 79 GLY A CA 1
ATOM 601 C C . GLY A 1 79 ? 6.052 7.239 -24.243 1.00 55.38 79 GLY A C 1
ATOM 602 O O . GLY A 1 79 ? 4.954 6.979 -23.764 1.00 55.38 79 GLY A O 1
ATOM 603 N N . GLU A 1 80 ? 7.054 6.359 -24.205 1.00 68.56 80 GLU A N 1
ATOM 604 C CA . GLU A 1 80 ? 6.949 5.020 -23.606 1.00 68.56 80 GLU A CA 1
ATOM 605 C C . GLU A 1 80 ? 6.979 5.094 -22.069 1.00 68.56 80 GLU A C 1
ATOM 607 O O . GLU A 1 80 ? 6.215 4.391 -21.415 1.00 68.56 80 GLU A O 1
ATOM 612 N N . ALA A 1 81 ? 7.790 5.987 -21.483 1.00 72.69 81 ALA A N 1
ATOM 613 C CA . ALA A 1 81 ? 7.877 6.162 -20.026 1.00 72.69 81 ALA A CA 1
ATOM 614 C C . ALA A 1 81 ? 6.542 6.618 -19.403 1.00 72.69 81 ALA A C 1
ATOM 616 O O . ALA A 1 81 ? 6.134 6.103 -18.362 1.00 72.69 81 ALA A O 1
ATOM 617 N N . ALA A 1 82 ? 5.824 7.521 -20.076 1.00 76.75 82 ALA A N 1
ATOM 618 C CA . ALA A 1 82 ? 4.520 8.002 -19.624 1.00 76.75 82 ALA A CA 1
ATOM 619 C C . ALA A 1 82 ? 3.475 6.878 -19.643 1.00 76.75 82 ALA A C 1
ATOM 621 O O . ALA A 1 82 ? 2.718 6.720 -18.689 1.00 76.75 82 ALA A O 1
ATOM 622 N N . SER A 1 83 ? 3.478 6.054 -20.695 1.00 82.62 83 SER A N 1
ATOM 623 C CA . SER A 1 83 ? 2.579 4.899 -20.810 1.00 82.62 83 SER A CA 1
ATOM 624 C C . SER A 1 83 ? 2.890 3.814 -19.770 1.00 82.62 83 SER A C 1
ATOM 626 O O . SER A 1 83 ? 1.975 3.200 -19.215 1.00 82.62 83 SER A O 1
ATOM 628 N N . VAL A 1 84 ? 4.171 3.613 -19.441 1.00 86.06 84 VAL A N 1
ATOM 629 C CA . VAL A 1 84 ? 4.597 2.731 -18.343 1.00 86.06 84 VAL A CA 1
ATOM 630 C C . VAL A 1 84 ? 4.081 3.246 -17.000 1.00 86.06 84 VAL A C 1
ATOM 632 O O . VAL A 1 84 ? 3.543 2.464 -16.219 1.00 86.06 84 VAL A O 1
ATOM 635 N N . LEU A 1 85 ? 4.194 4.551 -16.738 1.00 86.12 85 LEU A N 1
ATOM 636 C CA . LEU A 1 85 ? 3.678 5.164 -15.513 1.00 86.12 85 LEU A CA 1
ATOM 637 C C . LEU A 1 85 ? 2.148 5.083 -15.422 1.00 86.12 85 LEU A C 1
ATOM 639 O O . LEU A 1 85 ? 1.626 4.760 -14.360 1.00 86.12 85 LEU A O 1
ATOM 643 N N . GLU A 1 86 ? 1.426 5.307 -16.520 1.00 87.12 86 GLU A N 1
ATOM 644 C CA . GLU A 1 86 ? -0.034 5.148 -16.574 1.00 87.12 86 GLU A CA 1
ATOM 645 C C . GLU A 1 86 ? -0.454 3.700 -16.278 1.00 87.12 86 GLU A C 1
ATOM 647 O O . GLU A 1 86 ? -1.340 3.455 -15.457 1.00 87.12 86 GLU A O 1
ATOM 652 N N . THR A 1 87 ? 0.242 2.731 -16.879 1.00 87.94 87 THR A N 1
ATOM 653 C CA . THR A 1 87 ? 0.025 1.302 -16.610 1.00 87.94 87 THR A CA 1
ATOM 654 C C . THR A 1 87 ? 0.299 0.970 -15.143 1.00 87.94 87 THR A C 1
ATOM 656 O O . THR A 1 87 ? -0.497 0.278 -14.510 1.00 87.94 87 THR A O 1
ATOM 659 N N . ALA A 1 88 ? 1.390 1.497 -14.582 1.00 89.88 88 ALA A N 1
ATOM 660 C CA . ALA A 1 88 ? 1.743 1.311 -13.180 1.00 89.88 88 ALA A CA 1
ATOM 661 C C . ALA A 1 88 ? 0.663 1.871 -12.241 1.00 89.88 88 ALA A C 1
ATOM 663 O O . ALA A 1 88 ? 0.229 1.171 -11.328 1.00 89.88 88 ALA A O 1
ATOM 664 N N . VAL A 1 89 ? 0.169 3.089 -12.495 1.00 89.00 89 VAL A N 1
ATOM 665 C CA . VAL A 1 89 ? -0.941 3.693 -11.736 1.00 89.00 89 VAL A CA 1
ATOM 666 C C . VAL A 1 89 ? -2.191 2.811 -11.796 1.00 89.00 89 VAL A C 1
ATOM 668 O O . VAL A 1 89 ? -2.821 2.586 -10.764 1.00 89.00 89 VAL A O 1
ATOM 671 N N . GLY A 1 90 ? -2.527 2.262 -12.967 1.00 87.81 90 GLY A N 1
ATOM 672 C CA . GLY A 1 90 ? -3.677 1.366 -13.129 1.00 87.81 90 GLY A CA 1
ATOM 673 C C . GLY A 1 90 ? -3.559 0.039 -12.368 1.00 87.81 90 GLY A C 1
ATOM 674 O O . GLY A 1 90 ? -4.573 -0.537 -11.978 1.00 87.81 90 GLY A O 1
ATOM 675 N N . GLN A 1 91 ? -2.340 -0.447 -12.123 1.00 90.50 91 GLN A N 1
ATOM 676 C CA . GLN A 1 91 ? -2.092 -1.674 -11.355 1.00 90.50 91 GLN A CA 1
ATOM 677 C C . GLN A 1 91 ? -2.048 -1.437 -9.839 1.00 90.50 91 GLN A C 1
ATOM 679 O O . GLN A 1 91 ? -2.303 -2.366 -9.068 1.00 90.50 91 GLN A O 1
ATOM 684 N N . LEU A 1 92 ? -1.741 -0.210 -9.402 1.00 91.94 92 LEU A N 1
ATOM 685 C CA . LEU A 1 92 ? -1.542 0.099 -7.986 1.00 91.94 92 LEU A CA 1
ATOM 686 C C . LEU A 1 92 ? -2.793 -0.115 -7.136 1.00 91.94 92 LEU A C 1
ATOM 688 O O . LEU A 1 92 ? -2.645 -0.597 -6.021 1.00 91.94 92 LEU A O 1
ATOM 692 N N . ASP A 1 93 ? -4.000 0.153 -7.643 1.00 90.81 93 ASP A N 1
ATOM 693 C CA . ASP A 1 93 ? -5.231 -0.060 -6.863 1.00 90.81 93 ASP A CA 1
ATOM 694 C C . ASP A 1 93 ? -5.333 -1.514 -6.360 1.00 90.81 93 ASP A C 1
ATOM 696 O O . ASP A 1 93 ? -5.553 -1.760 -5.175 1.00 90.81 93 ASP A O 1
ATOM 700 N N . GLN A 1 94 ? -5.108 -2.489 -7.246 1.00 91.25 94 GLN A N 1
ATOM 701 C CA . GLN A 1 94 ? -5.152 -3.918 -6.911 1.00 91.25 94 GLN A CA 1
ATOM 702 C C . GLN A 1 94 ? -3.998 -4.335 -5.995 1.00 91.25 94 GLN A C 1
ATOM 704 O O . GLN A 1 94 ? -4.205 -5.089 -5.047 1.00 91.25 94 GLN A O 1
ATOM 709 N N . LEU A 1 95 ? -2.785 -3.849 -6.275 1.00 92.06 95 LEU A N 1
ATOM 710 C CA . LEU A 1 95 ? -1.604 -4.185 -5.482 1.00 92.06 95 LEU A CA 1
ATOM 711 C C . LEU A 1 95 ? -1.724 -3.643 -4.058 1.00 92.06 95 LEU A C 1
ATOM 713 O O . LEU A 1 95 ? -1.490 -4.386 -3.111 1.00 92.06 95 LEU A O 1
ATOM 717 N N . VAL A 1 96 ? -2.129 -2.379 -3.914 1.00 94.44 96 VAL A N 1
ATOM 718 C CA . VAL A 1 96 ? -2.188 -1.686 -2.625 1.00 94.44 96 VAL A CA 1
ATOM 719 C C . VAL A 1 96 ? -3.222 -2.301 -1.693 1.00 94.44 96 VAL A C 1
ATOM 721 O O . VAL A 1 96 ? -2.949 -2.446 -0.502 1.00 94.44 96 VAL A O 1
ATOM 724 N N . LEU A 1 97 ? -4.378 -2.712 -2.223 1.00 93.69 97 LEU A N 1
ATOM 725 C CA . LEU A 1 97 ? -5.431 -3.346 -1.429 1.00 93.69 97 LEU A CA 1
ATOM 726 C C . LEU A 1 97 ? -4.962 -4.618 -0.712 1.00 93.69 97 LEU A C 1
ATOM 728 O O . LEU A 1 97 ? -5.413 -4.890 0.405 1.00 93.69 97 LEU A O 1
ATOM 732 N N . GLY A 1 98 ? -4.044 -5.382 -1.310 1.00 92.12 98 GLY A N 1
ATOM 733 C CA . GLY A 1 98 ? -3.513 -6.606 -0.720 1.00 92.12 98 GLY A CA 1
ATOM 734 C C . GLY A 1 98 ? -4.622 -7.614 -0.400 1.00 92.12 98 GLY A C 1
ATOM 735 O O . GLY A 1 98 ? -5.210 -8.211 -1.297 1.00 92.12 98 GLY A O 1
ATOM 736 N N . LYS A 1 99 ? -4.898 -7.826 0.894 1.00 90.00 99 LYS A N 1
ATOM 737 C CA . LYS A 1 99 ? -5.962 -8.736 1.368 1.00 90.00 99 LYS A CA 1
ATOM 738 C C . LYS A 1 99 ? -7.339 -8.072 1.467 1.00 90.00 99 LYS A C 1
ATOM 740 O O . LYS A 1 99 ? -8.328 -8.769 1.684 1.00 90.00 99 LYS A O 1
ATOM 745 N N . ASN A 1 100 ? -7.402 -6.748 1.361 1.00 92.69 100 ASN A N 1
ATOM 746 C CA . ASN A 1 100 ? -8.631 -5.984 1.515 1.00 92.69 100 ASN A CA 1
ATOM 747 C C . ASN A 1 100 ? -9.450 -6.011 0.222 1.00 92.69 100 ASN A C 1
ATOM 749 O O . ASN A 1 100 ? -8.908 -6.058 -0.880 1.00 92.69 100 ASN A O 1
ATOM 753 N N . ALA A 1 101 ? -10.773 -5.956 0.357 1.00 90.75 101 ALA A N 1
ATOM 754 C CA . ALA A 1 101 ? -11.673 -5.952 -0.793 1.00 90.75 101 ALA A CA 1
ATOM 755 C C . ALA A 1 101 ? -11.753 -4.577 -1.476 1.00 90.75 101 ALA A C 1
ATOM 757 O O . ALA A 1 101 ? -11.900 -4.506 -2.696 1.00 90.75 101 ALA A O 1
ATOM 758 N N . SER A 1 102 ? -11.687 -3.488 -0.704 1.00 94.88 102 SER A N 1
ATOM 759 C CA . SER A 1 102 ? -11.774 -2.122 -1.221 1.00 94.88 102 SER A CA 1
ATOM 760 C C . SER A 1 102 ? -11.143 -1.107 -0.268 1.00 94.88 102 SER A C 1
ATOM 762 O O . SER A 1 102 ? -10.922 -1.386 0.910 1.00 94.88 102 SER A O 1
ATOM 764 N N . PHE A 1 103 ? -10.885 0.097 -0.783 1.00 93.75 103 PHE A N 1
ATOM 765 C CA . PHE A 1 103 ? -10.407 1.220 0.022 1.00 93.75 103 PHE A CA 1
ATOM 766 C C . PHE A 1 103 ? -11.499 1.778 0.939 1.00 93.75 103 PHE A C 1
ATOM 768 O O . PHE A 1 103 ? -11.183 2.365 1.966 1.00 93.75 103 PHE A O 1
ATOM 775 N N . ASP A 1 104 ? -12.775 1.545 0.623 1.00 94.44 104 ASP A N 1
ATOM 776 C CA . ASP A 1 104 ? -13.904 1.978 1.454 1.00 94.44 104 ASP A CA 1
ATOM 777 C C . ASP A 1 104 ? -13.999 1.210 2.780 1.00 94.44 104 ASP A C 1
ATOM 779 O O . ASP A 1 104 ? -14.698 1.648 3.692 1.00 94.44 104 ASP A O 1
ATOM 783 N N . ARG A 1 105 ? -13.343 0.046 2.890 1.00 93.50 105 ARG A N 1
ATOM 784 C CA . ARG A 1 105 ? -13.291 -0.735 4.129 1.00 93.50 105 ARG A CA 1
ATOM 785 C C . ARG A 1 105 ? -12.018 -1.572 4.203 1.00 93.50 105 ARG A C 1
ATOM 787 O O . ARG A 1 105 ? -11.982 -2.718 3.756 1.00 93.50 105 ARG A O 1
ATOM 794 N N . VAL A 1 106 ? -10.989 -0.979 4.798 1.00 94.56 106 VAL A N 1
ATOM 795 C CA . VAL A 1 106 ? -9.683 -1.595 5.048 1.00 94.56 106 VAL A CA 1
ATOM 796 C C . VAL A 1 106 ? -9.617 -2.056 6.499 1.00 94.56 106 VAL A C 1
ATOM 798 O O . VAL A 1 106 ? -9.729 -1.246 7.411 1.00 94.56 106 VAL A O 1
ATOM 801 N N . GLU A 1 107 ? -9.433 -3.354 6.712 1.00 92.06 107 GLU A N 1
ATOM 802 C CA . GLU A 1 107 ? -9.344 -3.980 8.045 1.00 92.06 107 GLU A CA 1
ATOM 803 C C . GLU A 1 107 ? -8.009 -4.699 8.267 1.00 92.06 107 GLU A C 1
ATOM 805 O O . GLU A 1 107 ? -7.737 -5.226 9.342 1.00 92.06 107 GLU A O 1
ATOM 810 N N . SER A 1 108 ? -7.182 -4.774 7.229 1.00 92.75 108 SER A N 1
ATOM 811 C CA . SER A 1 108 ? -5.873 -5.413 7.241 1.00 92.75 108 SER A CA 1
ATOM 812 C C . SER A 1 108 ? -4.842 -4.499 6.598 1.00 92.75 108 SER A C 1
ATOM 814 O O . SER A 1 108 ? -5.196 -3.626 5.805 1.00 92.75 108 SER A O 1
ATOM 816 N N . ASP A 1 109 ? -3.571 -4.752 6.898 1.00 95.25 109 ASP A N 1
ATOM 817 C CA . ASP A 1 109 ? -2.438 -4.028 6.321 1.00 95.25 109 ASP A CA 1
ATOM 818 C C . ASP A 1 109 ? -2.553 -3.884 4.798 1.00 95.25 109 ASP A C 1
ATOM 820 O O . ASP A 1 109 ? -2.944 -4.818 4.082 1.00 95.25 109 ASP A O 1
ATOM 824 N N . LEU A 1 110 ? -2.198 -2.698 4.311 1.00 95.69 110 LEU A N 1
ATOM 825 C CA . LEU A 1 110 ? -2.059 -2.432 2.886 1.00 95.69 110 LEU A CA 1
ATOM 826 C C . LEU A 1 110 ? -0.671 -2.846 2.416 1.00 95.69 110 LEU A C 1
ATOM 828 O O . LEU A 1 110 ? 0.294 -2.847 3.177 1.00 95.69 110 LEU A O 1
ATOM 832 N N . TYR A 1 111 ? -0.560 -3.174 1.135 1.00 95.12 111 TYR A N 1
ATOM 833 C CA . TYR A 1 111 ? 0.726 -3.493 0.534 1.00 95.12 111 TYR A CA 1
ATOM 834 C C . TYR A 1 111 ? 1.272 -2.276 -0.214 1.00 95.12 111 TYR A C 1
ATOM 836 O O . TYR A 1 111 ? 0.799 -1.937 -1.292 1.00 95.12 111 TYR A O 1
ATOM 844 N N . LEU A 1 112 ? 2.277 -1.603 0.346 1.00 94.50 112 LEU A N 1
ATOM 845 C CA . LEU A 1 112 ? 2.872 -0.405 -0.254 1.00 94.50 112 LEU A CA 1
ATOM 846 C C . LEU A 1 112 ? 4.222 -0.745 -0.916 1.00 94.50 112 LEU A C 1
ATOM 848 O O . LEU A 1 112 ? 5.270 -0.623 -0.279 1.00 94.50 112 LEU A O 1
ATOM 852 N N . PRO A 1 113 ? 4.251 -1.193 -2.190 1.00 91.44 113 PRO A N 1
ATOM 853 C CA . PRO A 1 113 ? 5.501 -1.546 -2.853 1.00 91.44 113 PRO A CA 1
ATOM 854 C C . PRO A 1 113 ? 6.369 -0.305 -3.051 1.00 91.44 113 PRO A C 1
ATOM 856 O O . PRO A 1 113 ? 5.883 0.735 -3.482 1.00 91.44 113 PRO A O 1
ATOM 859 N N . THR A 1 114 ? 7.671 -0.416 -2.801 1.00 90.31 114 THR A N 1
ATOM 860 C CA . THR A 1 114 ? 8.639 0.663 -3.078 1.00 90.31 114 THR A CA 1
ATOM 861 C C . THR A 1 114 ? 9.178 0.609 -4.512 1.00 90.31 114 THR A C 1
ATOM 863 O O . THR A 1 114 ? 9.803 1.557 -4.997 1.00 90.31 114 THR A O 1
ATOM 866 N N . ARG A 1 115 ? 8.936 -0.503 -5.219 1.00 87.62 115 ARG A N 1
ATOM 867 C CA . ARG A 1 115 ? 9.337 -0.727 -6.610 1.00 87.62 115 ARG A CA 1
ATOM 868 C C . ARG A 1 115 ? 8.393 -1.711 -7.300 1.00 87.62 115 ARG A C 1
ATOM 870 O O . ARG A 1 115 ? 8.006 -2.713 -6.710 1.00 87.62 115 ARG A O 1
ATOM 877 N N . LEU A 1 116 ? 8.084 -1.442 -8.565 1.00 85.62 116 LEU A N 1
ATOM 878 C CA . LEU A 1 116 ? 7.424 -2.370 -9.480 1.00 85.62 116 LEU A CA 1
ATOM 879 C C . LEU A 1 116 ? 8.496 -2.951 -10.406 1.00 85.62 116 LEU A C 1
ATOM 881 O O . LEU A 1 116 ? 8.927 -2.287 -11.354 1.00 85.62 116 LEU A O 1
ATOM 885 N N . GLU A 1 117 ? 8.987 -4.151 -10.086 1.00 73.94 117 GLU A N 1
ATOM 886 C CA . GLU A 1 117 ? 10.145 -4.754 -10.765 1.00 73.94 117 GLU A CA 1
ATOM 887 C C . GLU A 1 117 ? 9.905 -4.967 -12.263 1.00 73.94 117 GLU A C 1
ATOM 889 O O . GLU A 1 117 ? 10.784 -4.661 -13.067 1.00 73.94 117 GLU A O 1
ATOM 894 N N . ASP A 1 118 ? 8.690 -5.369 -12.641 1.00 75.62 118 ASP A N 1
ATOM 895 C CA . ASP A 1 118 ? 8.311 -5.619 -14.037 1.00 75.62 118 ASP A CA 1
ATOM 896 C C . ASP A 1 118 ? 8.355 -4.359 -14.916 1.00 75.62 118 ASP A C 1
ATOM 898 O O . ASP A 1 118 ? 8.511 -4.449 -16.134 1.00 75.62 118 ASP A O 1
ATOM 902 N N . LEU A 1 119 ? 8.229 -3.176 -14.306 1.00 75.88 119 LEU A N 1
ATOM 903 C CA . LEU A 1 119 ? 8.118 -1.891 -15.003 1.00 75.88 119 LEU A CA 1
ATOM 904 C C . LEU A 1 119 ? 9.324 -0.968 -14.768 1.00 75.88 119 LEU A C 1
ATOM 906 O O . LEU A 1 119 ? 9.387 0.115 -15.350 1.00 75.88 119 LEU A O 1
ATOM 910 N N . ALA A 1 120 ? 10.287 -1.378 -13.933 1.00 80.62 120 ALA A N 1
ATOM 911 C CA . ALA A 1 120 ? 11.397 -0.541 -13.466 1.00 80.62 120 ALA A CA 1
ATOM 912 C C . ALA A 1 120 ? 10.939 0.824 -12.902 1.00 80.62 120 ALA A C 1
ATOM 914 O O . ALA A 1 120 ? 11.622 1.839 -13.055 1.00 80.62 120 ALA A O 1
ATOM 915 N N . VAL A 1 121 ? 9.779 0.845 -12.239 1.00 86.31 121 VAL A N 1
ATOM 916 C CA . VAL A 1 121 ? 9.205 2.042 -11.609 1.00 86.31 121 VAL A CA 1
ATOM 917 C C . VAL A 1 121 ? 9.489 2.010 -10.113 1.00 86.31 121 VAL A C 1
ATOM 919 O O . VAL A 1 121 ? 9.220 1.009 -9.450 1.00 86.31 121 VAL A O 1
ATOM 922 N N . SER A 1 122 ? 10.013 3.103 -9.565 1.00 90.12 122 SER A N 1
ATOM 923 C CA . SER A 1 122 ? 10.113 3.301 -8.112 1.00 90.12 122 SER A CA 1
ATOM 924 C C . SER A 1 122 ? 8.887 4.036 -7.589 1.00 90.12 122 SER A C 1
ATOM 926 O O . SER A 1 122 ? 8.402 4.941 -8.267 1.00 90.12 122 SER A O 1
ATOM 928 N N . VAL A 1 123 ? 8.437 3.702 -6.382 1.00 93.12 123 VAL A N 1
ATOM 929 C CA . VAL A 1 123 ? 7.294 4.352 -5.732 1.00 93.12 123 VAL A CA 1
ATOM 930 C C . VAL A 1 123 ? 7.711 4.848 -4.352 1.00 93.12 123 VAL A C 1
ATOM 932 O O . VAL A 1 123 ? 8.276 4.094 -3.560 1.00 93.12 123 VAL A O 1
ATOM 935 N N . ASN A 1 124 ? 7.436 6.118 -4.069 1.00 93.56 124 ASN A N 1
ATOM 936 C CA . ASN A 1 124 ? 7.610 6.714 -2.749 1.00 93.56 124 ASN A CA 1
ATOM 937 C C . ASN A 1 124 ? 6.247 7.076 -2.157 1.00 93.56 124 ASN A C 1
ATOM 939 O O . ASN A 1 124 ? 5.443 7.714 -2.834 1.00 93.56 124 ASN A O 1
ATOM 943 N N . TRP A 1 125 ? 6.005 6.695 -0.906 1.00 94.88 125 TRP A N 1
ATOM 944 C CA . TRP A 1 125 ? 4.702 6.847 -0.264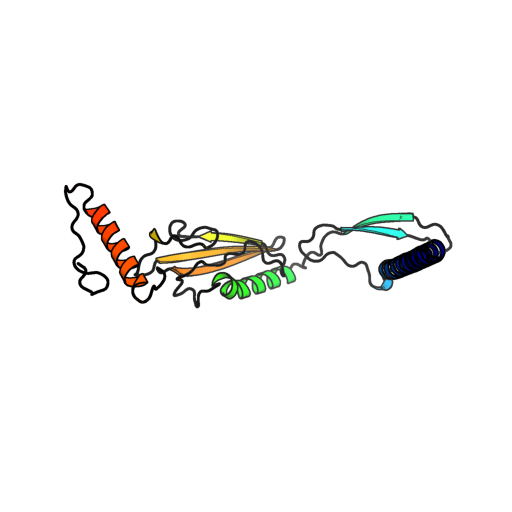 1.00 94.88 125 TRP A CA 1
ATOM 945 C C . TRP A 1 125 ? 4.680 8.009 0.728 1.00 94.88 125 TRP A C 1
ATOM 947 O O . TRP A 1 125 ? 5.615 8.205 1.502 1.00 94.88 125 TRP A O 1
ATOM 957 N N . GLU A 1 126 ? 3.581 8.754 0.718 1.00 93.19 126 GLU A N 1
ATOM 958 C CA . GLU A 1 126 ? 3.231 9.781 1.692 1.00 93.19 126 GLU A CA 1
ATOM 959 C C . GLU A 1 126 ? 1.840 9.471 2.254 1.00 93.19 126 GLU A C 1
ATOM 961 O O . GLU A 1 126 ? 0.894 9.219 1.503 1.00 93.19 126 GLU A O 1
ATOM 966 N N . LEU A 1 127 ? 1.710 9.501 3.580 1.00 93.75 127 LEU A N 1
ATOM 967 C CA . LEU A 1 127 ? 0.451 9.252 4.281 1.00 93.75 127 LEU A CA 1
ATOM 968 C C . LEU A 1 127 ? -0.036 10.525 4.969 1.00 93.75 127 LEU A C 1
ATOM 970 O O . LEU A 1 127 ? 0.755 11.287 5.526 1.00 93.75 127 LEU A O 1
ATOM 974 N N . SER A 1 128 ? -1.352 10.735 4.993 1.00 94.50 128 SER A N 1
ATOM 975 C CA . SER A 1 128 ? -1.946 11.841 5.755 1.00 94.50 128 SER A CA 1
ATOM 976 C C . SER A 1 128 ? -1.947 11.594 7.267 1.00 94.50 128 SER A C 1
ATOM 978 O O . SER A 1 128 ? -2.059 12.544 8.039 1.00 94.50 128 SER A O 1
ATOM 980 N N . ARG A 1 129 ? -1.873 10.324 7.691 1.00 93.38 129 ARG A N 1
ATOM 981 C CA . ARG A 1 129 ? -2.018 9.883 9.086 1.00 93.38 129 ARG A CA 1
ATOM 982 C C . ARG A 1 129 ? -1.070 8.737 9.441 1.00 93.38 129 ARG A C 1
ATOM 984 O O . ARG A 1 129 ? -1.452 7.568 9.427 1.00 93.38 129 ARG A O 1
ATOM 991 N N . TYR A 1 130 ? 0.159 9.097 9.803 1.00 92.88 130 TYR A N 1
ATOM 992 C CA . TYR A 1 130 ? 1.176 8.144 10.271 1.00 92.88 130 TYR A CA 1
ATOM 993 C C . TYR A 1 130 ? 0.872 7.530 11.644 1.00 92.88 130 TYR A C 1
ATOM 995 O O . TYR A 1 130 ? 1.478 6.539 12.033 1.00 92.88 130 TYR A O 1
ATOM 1003 N N . ASP A 1 131 ? -0.055 8.130 12.389 1.00 91.25 131 ASP A N 1
ATOM 1004 C CA . ASP A 1 131 ? -0.529 7.635 13.678 1.00 91.25 131 ASP A CA 1
ATOM 1005 C C . ASP A 1 131 ? -1.498 6.448 13.542 1.00 91.25 131 ASP A C 1
ATOM 1007 O O . ASP A 1 131 ? -1.698 5.717 14.504 1.00 91.25 131 ASP A O 1
ATOM 1011 N N . VAL A 1 132 ? -2.078 6.252 12.353 1.00 92.19 132 VAL A N 1
ATOM 1012 C CA . VAL A 1 132 ? -3.044 5.182 12.039 1.00 92.19 132 VAL A CA 1
ATOM 1013 C C . VAL A 1 132 ? -2.439 4.105 11.153 1.00 92.19 132 VAL A C 1
ATOM 1015 O O . VAL A 1 132 ? -2.784 2.934 11.286 1.00 92.19 132 VAL A O 1
ATOM 1018 N N . MET A 1 133 ? -1.554 4.493 10.238 1.00 94.62 133 MET A N 1
ATOM 1019 C CA . MET A 1 133 ? -0.904 3.592 9.295 1.00 94.62 133 MET A CA 1
ATOM 1020 C C . MET A 1 133 ? 0.567 3.966 9.175 1.00 94.62 133 MET A C 1
ATOM 1022 O O . MET A 1 133 ? 0.905 5.130 8.965 1.00 94.62 133 MET A O 1
ATOM 1026 N N . GLN A 1 134 ? 1.448 2.983 9.294 1.00 92.50 134 GLN A N 1
ATOM 1027 C CA . GLN A 1 134 ? 2.879 3.193 9.130 1.00 92.50 134 GLN A CA 1
ATOM 1028 C C . GLN A 1 134 ? 3.256 3.295 7.642 1.00 92.50 134 GLN A C 1
ATOM 1030 O O . GLN A 1 134 ? 2.511 2.821 6.781 1.00 92.50 134 GLN A O 1
ATOM 1035 N N . PRO A 1 135 ? 4.425 3.877 7.302 1.00 86.31 135 PRO A N 1
ATOM 1036 C CA . PRO A 1 135 ? 4.859 4.035 5.910 1.00 86.31 135 PRO A CA 1
ATOM 1037 C C . PRO A 1 135 ? 4.983 2.730 5.106 1.00 86.31 135 PRO A C 1
ATOM 1039 O O . PRO A 1 135 ? 5.012 2.782 3.880 1.00 86.31 135 PRO A O 1
ATOM 1042 N N . ASP A 1 136 ? 5.084 1.577 5.772 1.00 88.50 136 ASP A N 1
ATOM 1043 C CA . ASP A 1 136 ? 5.132 0.253 5.139 1.00 88.50 136 ASP A CA 1
ATOM 1044 C C . ASP A 1 136 ? 3.740 -0.337 4.836 1.00 88.50 136 ASP A C 1
ATOM 1046 O O . ASP A 1 136 ? 3.648 -1.385 4.199 1.00 88.50 136 ASP A O 1
ATOM 1050 N N . GLY A 1 137 ? 2.668 0.350 5.247 1.00 91.25 137 GLY A N 1
ATOM 1051 C CA . GLY A 1 137 ? 1.277 -0.059 5.055 1.00 91.25 137 GLY A CA 1
ATOM 1052 C C . GLY A 1 137 ? 0.668 -0.805 6.243 1.00 91.25 137 GLY A C 1
ATOM 1053 O O . GLY A 1 137 ? -0.518 -1.141 6.188 1.00 91.25 137 GLY A O 1
ATOM 1054 N N . SER A 1 138 ? 1.433 -1.033 7.318 1.00 93.94 138 SER A N 1
ATOM 1055 C CA . SER A 1 138 ? 0.929 -1.686 8.529 1.00 93.94 138 SER A CA 1
ATOM 1056 C C . SER A 1 138 ? -0.007 -0.782 9.334 1.00 93.94 138 SER A C 1
ATOM 1058 O O . SER A 1 138 ? 0.244 0.417 9.504 1.00 93.94 138 SER A O 1
ATOM 1060 N N . LEU A 1 139 ? -1.111 -1.346 9.831 1.00 93.38 139 LEU A N 1
ATOM 1061 C CA . LEU A 1 139 ? -2.101 -0.605 10.613 1.00 93.38 139 LEU A CA 1
ATOM 1062 C C . LEU A 1 139 ? -1.716 -0.539 12.097 1.00 93.38 139 LEU A C 1
ATOM 1064 O O . LEU A 1 139 ? -1.357 -1.538 12.721 1.00 93.38 139 LEU A O 1
ATOM 1068 N N . VAL A 1 140 ? -1.862 0.641 12.699 1.00 91.12 140 VAL A N 1
ATOM 1069 C CA . VAL A 1 140 ? -1.672 0.855 14.139 1.00 91.12 140 VAL A CA 1
ATOM 1070 C C . VAL A 1 140 ? -2.983 0.531 14.848 1.00 91.12 140 VAL A C 1
ATOM 1072 O O . VAL A 1 140 ? -3.867 1.379 14.958 1.00 91.12 140 VAL A O 1
ATOM 1075 N N . THR A 1 141 ? -3.120 -0.716 15.304 1.00 84.44 141 THR A N 1
ATOM 1076 C CA . THR A 1 141 ? -4.385 -1.278 15.818 1.00 84.44 141 THR A CA 1
ATOM 1077 C C . THR A 1 141 ? -4.987 -0.441 16.953 1.00 84.44 141 THR A C 1
ATOM 1079 O O . THR A 1 141 ? -6.203 -0.277 17.019 1.00 84.44 141 THR A O 1
ATOM 1082 N N . GLU A 1 142 ? -4.152 0.135 17.818 1.00 82.31 142 GLU A N 1
ATOM 1083 C CA . GLU A 1 142 ? -4.566 0.947 18.967 1.00 82.31 142 GLU A CA 1
ATOM 1084 C C . GLU A 1 142 ? -5.162 2.308 18.573 1.00 82.31 142 GLU A C 1
ATOM 1086 O O . GLU A 1 142 ? -5.902 2.900 19.356 1.00 82.31 142 GLU A O 1
ATOM 1091 N N . ALA A 1 143 ? -4.850 2.810 17.376 1.00 84.12 143 ALA A N 1
ATOM 1092 C CA . ALA A 1 143 ? -5.337 4.092 16.870 1.00 84.12 143 ALA A CA 1
ATOM 1093 C C . ALA A 1 143 ? -6.608 3.959 16.007 1.00 84.12 143 ALA A C 1
ATOM 1095 O O . ALA A 1 143 ? -7.167 4.971 15.566 1.00 84.12 143 ALA A O 1
ATOM 1096 N N . LEU A 1 144 ? -7.067 2.729 15.742 1.00 86.75 144 LEU A N 1
ATOM 1097 C CA . LEU A 1 144 ? -8.222 2.464 14.885 1.00 86.75 144 LEU A CA 1
ATOM 1098 C C . LEU A 1 144 ? -9.537 2.692 15.634 1.00 86.75 144 LEU A C 1
ATOM 1100 O O . LEU A 1 144 ? -9.730 2.220 16.753 1.00 86.75 144 LEU A O 1
ATOM 1104 N N . GLN A 1 145 ? -10.467 3.388 14.981 1.00 84.75 145 GLN A N 1
ATOM 1105 C CA . GLN A 1 145 ? -11.781 3.705 15.538 1.00 84.75 145 GLN A CA 1
ATOM 1106 C C . GLN A 1 145 ? -12.871 2.857 14.868 1.00 84.75 145 GLN A C 1
ATOM 1108 O O . GLN A 1 145 ? -12.823 2.691 13.646 1.00 84.75 145 GLN A O 1
ATOM 1113 N N . PRO A 1 146 ? -13.865 2.336 15.615 1.00 81.56 146 PRO A N 1
ATOM 1114 C CA . PRO A 1 146 ? -14.972 1.559 15.046 1.00 81.56 146 PRO A CA 1
ATOM 1115 C C . PRO A 1 146 ? -15.752 2.292 13.948 1.00 81.56 146 PRO A C 1
ATOM 1117 O O . PRO A 1 146 ? -16.270 1.662 13.028 1.00 81.56 146 PRO A O 1
ATOM 1120 N N . GLU A 1 147 ? -15.820 3.621 14.025 1.00 85.94 147 GLU A N 1
ATOM 1121 C CA . GLU A 1 147 ? -16.485 4.488 13.049 1.00 85.94 147 GLU A CA 1
ATOM 1122 C C . GLU A 1 147 ? -15.727 4.568 11.711 1.00 85.94 147 GLU A C 1
ATOM 1124 O O . GLU A 1 147 ? -16.298 4.975 10.697 1.00 85.94 147 GLU A O 1
ATOM 1129 N N . GLY A 1 148 ? -14.467 4.129 11.695 1.00 89.50 148 GLY A N 1
ATOM 1130 C CA . GLY A 1 148 ? -13.565 4.205 10.558 1.00 89.50 148 GLY A CA 1
ATOM 1131 C C . GLY A 1 148 ? -12.771 5.505 10.535 1.00 89.50 148 GLY A C 1
ATOM 1132 O O . GLY A 1 148 ? -13.299 6.596 10.754 1.00 89.50 148 GLY A O 1
ATOM 1133 N N . THR A 1 149 ? -11.486 5.394 10.218 1.00 92.88 149 THR A N 1
ATOM 1134 C CA . THR A 1 149 ? -10.592 6.541 10.073 1.00 92.88 149 THR A CA 1
ATOM 1135 C C . THR A 1 149 ? -10.175 6.707 8.620 1.00 92.88 149 THR A C 1
ATOM 1137 O O . THR A 1 149 ? -9.613 5.791 8.026 1.00 92.88 149 THR A O 1
ATOM 1140 N N . LEU A 1 150 ? -10.407 7.890 8.048 1.00 94.75 150 LEU A N 1
ATOM 1141 C CA . LEU A 1 150 ? -9.956 8.207 6.694 1.00 94.75 150 LEU A CA 1
ATOM 1142 C C . LEU A 1 150 ? -8.450 8.504 6.673 1.00 94.75 150 LEU A C 1
ATOM 1144 O O . LEU A 1 150 ? -7.963 9.370 7.405 1.00 94.75 150 LEU A O 1
ATOM 1148 N N . VAL A 1 151 ? -7.730 7.810 5.796 1.00 95.69 151 VAL A N 1
ATOM 1149 C CA . VAL A 1 151 ? -6.297 7.981 5.542 1.00 95.69 151 VAL A CA 1
ATOM 1150 C C . VAL A 1 151 ? -6.087 8.168 4.044 1.00 95.69 151 VAL A C 1
ATOM 1152 O O . VAL A 1 151 ? -6.450 7.304 3.249 1.00 95.69 151 VAL A O 1
ATOM 1155 N N . THR A 1 152 ? -5.495 9.290 3.641 1.00 94.81 152 THR A N 1
ATOM 1156 C CA . THR A 1 152 ? -5.073 9.506 2.253 1.00 94.81 152 THR A CA 1
ATOM 1157 C C . THR A 1 152 ? -3.674 8.943 2.057 1.00 94.81 152 THR A C 1
ATOM 1159 O O . THR A 1 152 ? -2.753 9.253 2.816 1.00 94.81 152 THR A O 1
ATOM 1162 N N . ILE A 1 153 ? -3.540 8.120 1.025 1.00 95.19 153 ILE A N 1
ATOM 1163 C CA . ILE A 1 153 ? -2.332 7.417 0.620 1.00 95.19 153 ILE A CA 1
ATOM 1164 C C . ILE A 1 153 ? -1.921 7.980 -0.732 1.00 95.19 153 ILE A C 1
ATOM 1166 O O . ILE A 1 153 ? -2.672 7.902 -1.710 1.00 95.19 153 ILE A O 1
ATOM 1170 N N . LYS A 1 154 ? -0.720 8.542 -0.784 1.00 94.38 154 LYS A N 1
ATOM 1171 C CA . LYS A 1 154 ? -0.180 9.193 -1.968 1.00 94.38 154 LYS A CA 1
ATOM 1172 C C . LYS A 1 154 ? 1.111 8.501 -2.386 1.00 94.38 154 LYS A C 1
ATOM 1174 O O . LYS A 1 154 ? 2.066 8.455 -1.622 1.00 94.38 154 LYS A O 1
ATOM 1179 N N . GLY A 1 155 ? 1.129 7.951 -3.593 1.00 92.94 155 GLY A N 1
ATOM 1180 C CA . GLY A 1 155 ? 2.295 7.329 -4.206 1.00 92.94 155 GLY A CA 1
ATOM 1181 C C . GLY A 1 155 ? 2.874 8.238 -5.283 1.00 92.94 155 GLY A C 1
ATOM 1182 O O . GLY A 1 155 ? 2.184 8.584 -6.240 1.00 92.94 155 GLY A O 1
ATOM 1183 N N . ILE A 1 156 ? 4.141 8.616 -5.149 1.00 93.12 156 ILE A N 1
ATOM 1184 C CA . ILE A 1 156 ? 4.902 9.299 -6.194 1.00 93.12 156 ILE A CA 1
ATOM 1185 C C . ILE A 1 156 ? 5.675 8.228 -6.960 1.00 93.12 156 ILE A C 1
ATOM 1187 O O . ILE A 1 156 ? 6.624 7.641 -6.434 1.00 93.12 156 ILE A O 1
ATOM 1191 N N . LEU A 1 157 ? 5.248 7.955 -8.190 1.00 92.19 157 LEU A N 1
ATOM 1192 C CA . LEU A 1 157 ? 5.885 7.001 -9.087 1.00 92.19 157 LEU A CA 1
ATOM 1193 C C . LEU A 1 157 ? 6.930 7.736 -9.916 1.00 92.19 157 LEU A C 1
ATOM 1195 O O . LEU A 1 157 ? 6.641 8.798 -10.462 1.00 92.19 157 LEU A O 1
ATOM 1199 N N . ARG A 1 158 ? 8.116 7.150 -10.070 1.00 85.88 158 ARG A N 1
ATOM 1200 C CA . ARG A 1 158 ? 9.177 7.697 -10.920 1.00 85.88 158 ARG A CA 1
ATOM 1201 C C . ARG A 1 158 ? 9.711 6.635 -11.873 1.00 85.88 158 ARG A C 1
ATOM 1203 O O . ARG A 1 158 ? 10.031 5.519 -11.461 1.00 85.88 158 ARG A O 1
ATOM 1210 N N . CYS A 1 159 ? 9.833 7.015 -13.141 1.00 82.56 159 CYS A N 1
ATOM 1211 C CA . CYS A 1 159 ? 10.491 6.250 -14.193 1.00 82.56 159 CYS A CA 1
ATOM 1212 C C . CYS A 1 159 ? 11.375 7.208 -15.000 1.00 82.56 159 CYS A C 1
ATOM 1214 O O . CYS A 1 159 ? 10.867 8.114 -15.659 1.00 82.56 159 CYS A O 1
ATOM 1216 N N . GLN A 1 160 ? 12.698 7.024 -14.950 1.00 77.69 160 GLN A N 1
ATOM 1217 C CA . GLN A 1 160 ? 13.666 7.947 -15.568 1.00 77.69 160 GLN A CA 1
ATOM 1218 C C . GLN A 1 160 ? 13.434 9.395 -15.084 1.00 77.69 160 GLN A C 1
ATOM 1220 O O . GLN A 1 160 ? 13.445 9.628 -13.877 1.00 77.69 160 GLN A O 1
ATOM 1225 N N . GLU A 1 161 ? 13.228 10.354 -15.990 1.00 78.12 161 GLU A N 1
ATOM 1226 C CA . GLU A 1 161 ? 12.954 11.762 -15.654 1.00 78.12 161 GLU A CA 1
ATOM 1227 C C . GLU A 1 161 ? 11.455 12.086 -15.537 1.00 78.12 161 GLU A C 1
ATOM 1229 O O . GLU A 1 161 ? 11.087 13.246 -15.364 1.00 78.12 161 GLU A O 1
ATOM 1234 N N . GLN A 1 162 ? 10.577 11.085 -15.647 1.00 79.62 162 GLN A N 1
ATOM 1235 C CA . GLN A 1 162 ? 9.134 11.277 -15.545 1.00 79.62 162 GLN A CA 1
ATOM 1236 C C . GLN A 1 162 ? 8.586 10.805 -14.204 1.00 79.62 162 GLN A C 1
ATOM 1238 O O . GLN A 1 162 ? 9.057 9.828 -13.611 1.00 79.62 162 GLN A O 1
ATOM 1243 N N . GLU A 1 163 ? 7.546 11.503 -13.761 1.00 87.12 163 GLU A N 1
ATOM 1244 C CA . GLU A 1 163 ? 6.823 11.216 -12.532 1.00 87.12 163 GLU A CA 1
ATOM 1245 C C . GLU A 1 163 ? 5.326 11.126 -12.795 1.00 87.12 163 GLU A C 1
ATOM 1247 O O . GLU A 1 163 ? 4.783 11.821 -13.656 1.00 87.12 163 GLU A O 1
ATOM 1252 N N . ALA A 1 164 ? 4.661 10.277 -12.021 1.00 87.31 164 ALA A N 1
ATOM 1253 C CA . ALA A 1 164 ? 3.214 10.200 -11.968 1.00 87.31 164 ALA A CA 1
ATOM 1254 C C . ALA A 1 164 ? 2.749 10.149 -10.517 1.00 87.31 164 ALA A C 1
ATOM 1256 O O . ALA A 1 164 ? 3.447 9.649 -9.632 1.00 87.31 164 ALA A O 1
ATOM 1257 N N . LEU A 1 165 ? 1.550 10.675 -10.289 1.00 89.88 165 LEU A N 1
ATOM 1258 C CA . LEU A 1 165 ? 0.930 10.707 -8.978 1.00 89.88 165 LEU A CA 1
ATOM 1259 C C . LEU A 1 165 ? -0.186 9.670 -8.903 1.00 89.88 165 LEU A C 1
ATOM 1261 O O . LEU A 1 165 ? -1.097 9.660 -9.729 1.00 89.88 165 LEU A O 1
ATOM 1265 N N . TYR A 1 166 ? -0.127 8.844 -7.871 1.00 92.75 166 TYR A N 1
ATOM 1266 C CA . TYR A 1 166 ? -1.217 7.995 -7.430 1.00 92.75 166 TYR A CA 1
ATOM 1267 C C . TYR A 1 166 ? -1.748 8.531 -6.103 1.00 92.75 166 TYR A C 1
ATOM 1269 O O . TYR A 1 166 ? -0.972 8.817 -5.194 1.00 92.75 166 TYR A O 1
ATOM 1277 N N . GLU A 1 167 ? -3.063 8.664 -5.978 1.00 93.69 167 GLU A N 1
ATOM 1278 C CA . GLU A 1 167 ? -3.699 9.112 -4.741 1.00 93.69 167 GLU A CA 1
ATOM 1279 C C . GLU A 1 167 ? -5.008 8.357 -4.518 1.00 93.69 167 GLU A C 1
ATOM 1281 O O . GLU A 1 167 ? -5.850 8.261 -5.420 1.00 93.69 167 GLU A O 1
ATOM 1286 N N . ARG A 1 168 ? -5.175 7.816 -3.310 1.00 93.81 168 ARG A N 1
ATOM 1287 C CA . ARG A 1 168 ? -6.406 7.173 -2.844 1.00 93.81 168 ARG A CA 1
ATOM 1288 C C . ARG A 1 168 ? -6.671 7.520 -1.392 1.00 93.81 168 ARG A C 1
ATOM 1290 O O . ARG A 1 168 ? -5.743 7.688 -0.609 1.00 93.81 168 ARG A O 1
ATOM 1297 N N . THR A 1 169 ? -7.943 7.561 -1.024 1.00 94.94 169 THR A N 1
ATOM 1298 C CA . THR A 1 169 ? -8.367 7.654 0.373 1.00 94.94 169 THR A CA 1
ATOM 1299 C C . THR A 1 169 ? -8.919 6.305 0.802 1.00 94.94 169 THR A C 1
ATOM 1301 O O . THR A 1 169 ? -9.808 5.771 0.146 1.00 94.94 169 THR A O 1
ATOM 1304 N N . ALA A 1 170 ? -8.380 5.767 1.892 1.00 94.69 170 ALA A N 1
ATOM 1305 C CA . ALA A 1 170 ? -8.818 4.530 2.515 1.00 94.69 170 ALA A CA 1
ATOM 1306 C C . ALA A 1 170 ? -9.560 4.824 3.822 1.00 94.69 170 ALA A C 1
ATOM 1308 O O . ALA A 1 170 ? -9.099 5.635 4.625 1.00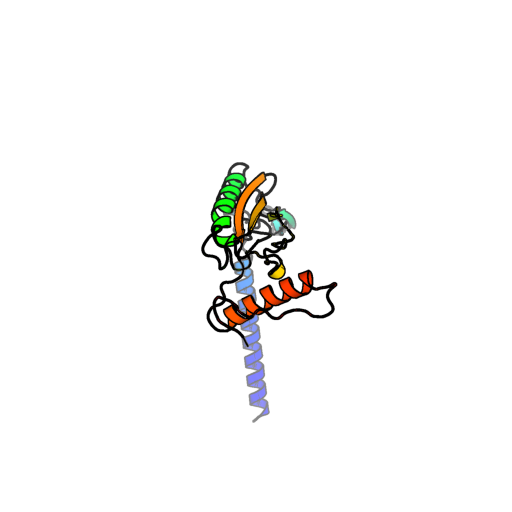 94.69 170 ALA A O 1
ATOM 1309 N N . ALA A 1 171 ? -10.680 4.150 4.058 1.00 95.62 171 ALA A N 1
ATOM 1310 C CA . ALA A 1 171 ? -11.344 4.113 5.351 1.00 95.62 171 ALA A CA 1
ATOM 1311 C C . ALA A 1 171 ? -10.863 2.876 6.116 1.00 95.62 171 ALA A C 1
ATOM 1313 O O . ALA A 1 171 ? -11.126 1.737 5.723 1.00 95.62 171 ALA A O 1
ATOM 1314 N N . VAL A 1 172 ? -10.115 3.117 7.189 1.00 94.38 172 VAL A N 1
ATOM 1315 C CA . VAL A 1 172 ? -9.446 2.087 7.984 1.00 94.38 172 VAL A CA 1
ATOM 1316 C C . VAL A 1 172 ? -10.266 1.776 9.227 1.00 94.38 172 VAL A C 1
ATOM 1318 O O . VAL A 1 172 ? -10.619 2.682 9.983 1.00 94.38 172 VAL A O 1
ATOM 1321 N N . TYR A 1 173 ? -10.533 0.496 9.451 1.00 91.69 173 TYR A N 1
ATOM 1322 C CA . TYR A 1 173 ? -11.346 -0.022 10.541 1.00 91.69 173 TYR A CA 1
ATOM 1323 C C . TYR A 1 173 ? -10.548 -1.027 11.376 1.00 91.69 173 TYR A C 1
ATOM 1325 O O . TYR A 1 173 ? -9.683 -1.722 10.838 1.00 91.69 173 TYR A O 1
ATOM 1333 N N . PRO A 1 174 ? -10.858 -1.159 12.677 1.00 88.50 174 PRO A N 1
ATOM 1334 C CA . PRO A 1 174 ? -10.422 -2.304 13.457 1.00 88.50 174 PRO A CA 1
ATOM 1335 C C . PRO A 1 174 ? -10.865 -3.607 12.788 1.00 88.50 174 PRO A C 1
ATOM 1337 O O . PRO A 1 174 ? -11.972 -3.690 12.252 1.00 88.50 174 PRO A O 1
ATOM 1340 N N . GLU A 1 175 ? -10.019 -4.633 12.862 1.00 84.31 175 GLU A N 1
ATOM 1341 C CA . GLU A 1 175 ? -10.341 -5.961 12.341 1.00 84.31 175 GLU A CA 1
ATOM 1342 C C . GLU A 1 175 ? -11.648 -6.484 12.956 1.00 84.31 175 GLU A C 1
ATOM 1344 O O . GLU A 1 175 ? -11.803 -6.523 14.182 1.00 84.31 175 GLU A O 1
ATOM 1349 N N . THR A 1 176 ? -12.581 -6.929 12.110 1.00 77.81 176 THR A N 1
ATOM 1350 C CA . THR A 1 176 ? -13.837 -7.524 12.568 1.00 77.81 176 THR A CA 1
ATOM 1351 C C . THR A 1 176 ? -13.568 -8.911 13.153 1.00 77.81 176 THR A C 1
ATOM 1353 O O . THR A 1 176 ? -13.581 -9.925 12.449 1.00 77.81 176 THR A O 1
ATOM 1356 N N . LYS A 1 177 ? -13.371 -8.996 14.471 1.00 73.81 177 LYS A N 1
ATOM 1357 C CA . LYS A 1 177 ? -13.272 -10.288 15.160 1.00 73.81 177 LYS A CA 1
ATOM 1358 C C . LYS A 1 177 ? -14.658 -10.847 15.461 1.00 73.81 177 LYS A C 1
ATOM 1360 O O . LYS A 1 177 ? -15.515 -10.186 16.039 1.00 73.81 177 LYS A O 1
ATOM 1365 N N . THR A 1 178 ? -14.887 -12.101 15.079 1.00 71.81 178 THR A N 1
ATOM 1366 C CA . THR A 1 178 ? -16.157 -12.800 15.322 1.00 71.81 178 THR A CA 1
ATOM 1367 C C . THR A 1 178 ? -16.069 -13.713 16.551 1.00 71.81 178 THR A C 1
ATOM 1369 O O . THR A 1 178 ? -14.994 -14.166 16.950 1.00 71.81 178 THR A O 1
ATOM 1372 N N . GLY A 1 179 ? -17.212 -13.979 17.191 1.00 71.00 179 GLY A N 1
ATOM 1373 C CA . GLY A 1 179 ? -17.296 -14.876 18.350 1.00 71.00 179 GLY A CA 1
ATOM 1374 C C . GLY A 1 179 ? -16.645 -14.319 19.624 1.00 71.00 179 GLY A C 1
ATOM 1375 O O . GLY A 1 179 ? -16.691 -13.120 19.887 1.00 71.00 179 GLY A O 1
ATOM 1376 N N . LEU A 1 180 ? -16.056 -15.202 20.440 1.00 71.00 180 LEU A N 1
ATOM 1377 C CA . LEU A 1 180 ? -15.403 -14.840 21.711 1.00 71.00 180 LEU A CA 1
ATOM 1378 C C . LEU A 1 180 ? -14.253 -13.839 21.533 1.00 71.00 180 LEU A C 1
ATOM 1380 O O . LEU A 1 180 ? -14.056 -12.985 22.391 1.00 71.00 180 LEU A O 1
ATOM 1384 N N . ALA A 1 181 ? -13.527 -13.913 20.415 1.00 69.31 181 ALA A N 1
ATOM 1385 C CA . ALA A 1 181 ? -12.414 -13.012 20.133 1.00 69.31 181 ALA A CA 1
ATOM 1386 C C . ALA A 1 181 ? -12.871 -11.554 19.948 1.00 69.31 181 ALA A C 1
ATOM 1388 O O . ALA A 1 181 ? -12.185 -10.646 20.406 1.00 69.31 181 ALA A O 1
ATOM 1389 N N . GLY A 1 182 ? -14.043 -11.333 19.339 1.00 68.81 182 GLY A N 1
ATOM 1390 C CA . GLY A 1 182 ? -14.636 -9.995 19.212 1.00 68.81 182 GLY A CA 1
ATOM 1391 C C . GLY A 1 182 ? -15.110 -9.427 20.547 1.00 68.81 182 GLY A C 1
ATOM 1392 O O . GLY A 1 182 ? -14.886 -8.257 20.836 1.00 68.81 182 GLY A O 1
ATOM 1393 N N . ILE A 1 183 ? -15.693 -10.272 21.404 1.00 69.00 183 ILE A N 1
ATOM 1394 C CA . ILE A 1 183 ? -16.101 -9.868 22.760 1.00 69.00 183 ILE A CA 1
ATOM 1395 C C . ILE A 1 183 ? -14.872 -9.480 23.592 1.00 69.00 183 ILE A C 1
ATOM 1397 O O . ILE A 1 183 ? -14.893 -8.456 24.263 1.00 69.00 183 ILE A O 1
ATOM 1401 N N . ALA A 1 184 ? -13.789 -10.259 23.523 1.00 73.75 184 ALA A N 1
ATOM 1402 C CA . ALA A 1 184 ? -12.552 -9.956 24.242 1.00 73.75 184 ALA A CA 1
ATOM 1403 C C . ALA A 1 184 ? -11.899 -8.643 23.771 1.00 73.75 184 ALA A C 1
ATOM 1405 O O . ALA A 1 184 ? -11.453 -7.857 24.601 1.00 73.75 184 ALA A O 1
ATOM 1406 N N . GLN A 1 185 ? -11.883 -8.381 22.459 1.00 72.81 185 GLN A N 1
ATOM 1407 C CA . GLN A 1 185 ? -11.345 -7.140 21.894 1.00 72.81 185 GLN A CA 1
ATOM 1408 C C . GLN A 1 185 ? -12.147 -5.912 22.345 1.00 72.81 185 GLN A C 1
ATOM 1410 O O . GLN A 1 185 ? -11.565 -4.908 22.752 1.00 72.81 185 GLN A O 1
ATOM 1415 N N . GLU A 1 186 ? -13.478 -5.999 22.316 1.00 72.62 186 GLU A N 1
ATOM 1416 C CA . GLU A 1 186 ? -14.334 -4.909 22.786 1.00 72.62 186 GLU A CA 1
ATOM 1417 C C . GLU A 1 186 ? -14.208 -4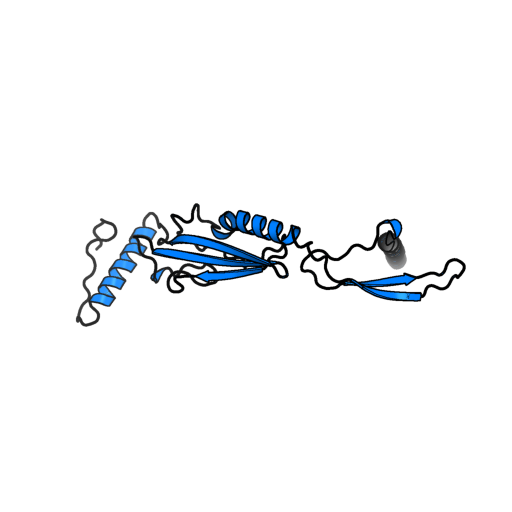.711 24.305 1.00 72.62 186 GLU A C 1
ATOM 1419 O O . GLU A 1 186 ? -14.174 -3.575 24.771 1.00 72.62 186 GLU A O 1
ATOM 1424 N N . ALA A 1 187 ? -14.051 -5.792 25.081 1.00 75.94 187 ALA A N 1
ATOM 1425 C CA . ALA A 1 187 ? -13.787 -5.704 26.517 1.00 75.94 187 ALA A CA 1
ATOM 1426 C C . ALA A 1 187 ? -12.474 -4.967 26.795 1.00 75.94 187 ALA A C 1
ATOM 1428 O O . ALA A 1 187 ? -12.449 -4.052 27.614 1.00 75.94 187 ALA A O 1
ATOM 1429 N N . GLU A 1 188 ? -11.392 -5.326 26.097 1.00 78.06 188 GLU A N 1
ATOM 1430 C CA . GLU A 1 188 ? -10.093 -4.669 26.249 1.00 78.06 188 GLU A CA 1
ATOM 1431 C C . GLU A 1 188 ? -10.175 -3.176 25.905 1.00 78.06 188 GLU A C 1
ATOM 1433 O O . GLU A 1 188 ? -9.638 -2.346 26.638 1.00 78.06 188 GLU A O 1
ATOM 1438 N N . ARG A 1 189 ? -10.901 -2.818 24.839 1.00 74.12 189 ARG A N 1
ATOM 1439 C CA . ARG A 1 189 ? -11.116 -1.423 24.434 1.00 74.12 189 ARG A CA 1
ATOM 1440 C C . ARG A 1 189 ? -11.847 -0.621 25.510 1.00 74.12 189 ARG A C 1
ATOM 1442 O O . ARG A 1 189 ? -11.378 0.448 25.899 1.00 74.12 189 ARG A O 1
ATOM 1449 N N . VAL A 1 190 ? -12.971 -1.140 26.007 1.00 77.94 190 VAL A N 1
ATOM 1450 C CA . VAL A 1 190 ? -13.773 -0.468 27.042 1.00 77.94 190 VAL A CA 1
ATOM 1451 C C . VAL A 1 190 ? -12.997 -0.376 28.358 1.00 77.94 190 VAL A C 1
ATOM 1453 O O . VAL A 1 190 ? -13.046 0.657 29.022 1.00 77.94 190 VAL A O 1
ATOM 1456 N N . LEU A 1 191 ? -12.228 -1.410 28.714 1.00 81.50 191 LEU A N 1
ATOM 1457 C CA . LEU A 1 191 ? -11.359 -1.394 29.891 1.00 81.50 191 LEU A CA 1
ATOM 1458 C C . LEU A 1 191 ? -10.244 -0.353 29.765 1.00 81.50 191 LEU A C 1
ATOM 1460 O O . LEU A 1 191 ? -10.033 0.403 30.705 1.00 81.50 191 LEU A O 1
ATOM 1464 N N . ARG A 1 192 ? -9.563 -0.245 28.619 1.00 79.69 192 ARG A N 1
ATOM 1465 C CA . ARG A 1 192 ? -8.553 0.808 28.412 1.00 79.69 192 ARG A CA 1
ATOM 1466 C C . ARG A 1 192 ? -9.159 2.201 28.534 1.00 79.69 192 ARG A C 1
ATOM 1468 O O . ARG A 1 192 ? -8.622 3.041 29.243 1.00 79.69 192 ARG A O 1
ATOM 1475 N N . GLN A 1 193 ? -10.318 2.425 27.917 1.00 76.94 193 GLN A N 1
ATOM 1476 C CA . GLN A 1 193 ? -10.997 3.716 28.002 1.00 76.94 193 GLN A CA 1
ATOM 1477 C C . GLN A 1 193 ? -11.410 4.050 29.443 1.00 76.94 193 GLN A C 1
ATOM 1479 O O . GLN A 1 193 ? -11.263 5.192 29.877 1.00 76.94 193 GLN A O 1
ATOM 1484 N N . ALA A 1 194 ? -11.897 3.066 30.201 1.00 77.44 194 ALA A N 1
ATOM 1485 C CA . ALA A 1 194 ? -12.222 3.241 31.610 1.00 77.44 194 ALA A CA 1
ATOM 1486 C C . ALA A 1 194 ? -10.969 3.474 32.479 1.00 77.44 194 ALA A C 1
ATOM 1488 O O . ALA A 1 194 ? -11.042 4.303 33.379 1.00 77.44 194 ALA A O 1
ATOM 1489 N N . GLU A 1 195 ? -9.829 2.833 32.191 1.00 79.25 195 GLU A N 1
ATOM 1490 C CA . GLU A 1 195 ? -8.558 3.065 32.897 1.00 79.25 195 GLU A CA 1
ATOM 1491 C C . GLU A 1 195 ? -8.046 4.485 32.660 1.00 79.25 195 GLU A C 1
ATOM 1493 O O . GLU A 1 195 ? -7.807 5.204 33.631 1.00 79.25 195 GLU A O 1
ATOM 1498 N N . ASP A 1 196 ? -7.989 4.924 31.399 1.00 78.19 196 ASP A N 1
ATOM 1499 C CA . ASP A 1 196 ? -7.596 6.288 31.030 1.00 78.19 196 ASP A CA 1
ATOM 1500 C C . ASP A 1 196 ? -8.491 7.340 31.704 1.00 78.19 196 ASP A C 1
ATOM 1502 O O . ASP A 1 196 ? -8.006 8.367 32.184 1.00 78.19 196 ASP A O 1
ATOM 1506 N N . SER A 1 197 ? -9.798 7.068 31.788 1.00 75.44 197 SER A N 1
ATOM 1507 C CA . SER A 1 197 ? -10.782 7.965 32.411 1.00 75.44 197 SER A CA 1
ATOM 1508 C C . SER A 1 197 ? -10.705 7.979 33.939 1.00 75.44 197 SER A C 1
ATOM 1510 O O . SER A 1 197 ? -11.017 8.996 34.554 1.00 75.44 197 SER A O 1
ATOM 1512 N N . SER A 1 198 ? -10.320 6.862 34.566 1.00 77.88 198 SER A N 1
ATOM 1513 C CA . SER A 1 198 ? -10.296 6.701 36.026 1.00 77.88 198 SER A CA 1
ATOM 1514 C C . SER A 1 198 ? -8.894 6.817 36.625 1.00 77.88 198 SER A C 1
ATOM 1516 O O . SER A 1 198 ? -8.686 6.420 37.769 1.00 77.88 198 SER A O 1
ATOM 1518 N N . ARG A 1 199 ? -7.914 7.332 35.875 1.00 74.06 199 ARG A N 1
ATOM 1519 C CA . ARG A 1 199 ? -6.502 7.396 36.290 1.00 74.06 199 ARG A CA 1
ATOM 1520 C C . ARG A 1 199 ? -6.246 8.163 37.587 1.00 74.06 199 ARG A C 1
ATOM 1522 O O . ARG A 1 199 ? -5.293 7.860 38.301 1.00 74.06 199 ARG A O 1
ATOM 1529 N N . GLU A 1 200 ? -7.086 9.147 37.889 1.00 72.56 200 GLU A N 1
ATOM 1530 C CA . GLU A 1 200 ? -7.020 9.934 39.127 1.00 72.56 200 GLU A CA 1
ATOM 1531 C C . GLU A 1 200 ? -7.936 9.379 40.235 1.00 72.56 200 GLU A C 1
ATOM 1533 O O . GLU A 1 200 ? -7.887 9.834 41.380 1.00 72.56 200 GLU A O 1
ATOM 1538 N N . GLU A 1 201 ? -8.761 8.374 39.926 1.00 77.75 201 GLU A N 1
ATOM 1539 C CA . GLU A 1 201 ? -9.685 7.757 40.872 1.00 77.75 201 GLU A CA 1
ATOM 1540 C C . GLU A 1 201 ? -9.043 6.566 41.594 1.00 77.75 201 GLU A C 1
ATOM 1542 O O . GLU A 1 201 ? -8.246 5.805 41.053 1.00 77.75 201 GLU A O 1
ATOM 1547 N N . SER A 1 202 ? -9.427 6.345 42.853 1.00 74.44 202 SER A N 1
ATOM 1548 C CA . SER A 1 202 ? -8.871 5.250 43.664 1.00 74.44 202 SER A CA 1
ATOM 1549 C C . SER A 1 202 ? -9.339 3.855 43.226 1.00 74.44 202 SER A C 1
ATOM 1551 O O . SER A 1 202 ? -8.838 2.855 43.744 1.00 74.44 202 SER A O 1
ATOM 1553 N N . ARG A 1 203 ? -10.354 3.773 42.355 1.00 71.19 203 ARG A N 1
ATOM 1554 C CA . ARG A 1 203 ? -10.943 2.526 41.851 1.00 71.19 203 ARG A CA 1
ATOM 1555 C C . ARG A 1 203 ? -11.490 2.735 40.444 1.00 71.19 203 ARG A C 1
ATOM 1557 O O . ARG A 1 203 ? -12.287 3.637 40.230 1.00 71.19 203 ARG A O 1
ATOM 1564 N N . MET A 1 204 ? -11.145 1.828 39.541 1.00 77.31 204 MET A N 1
ATOM 1565 C CA . MET A 1 204 ? -11.734 1.723 38.209 1.00 77.31 204 MET A CA 1
ATOM 1566 C C . MET A 1 204 ? -12.993 0.847 38.269 1.00 77.31 204 MET A C 1
ATOM 1568 O O . MET A 1 204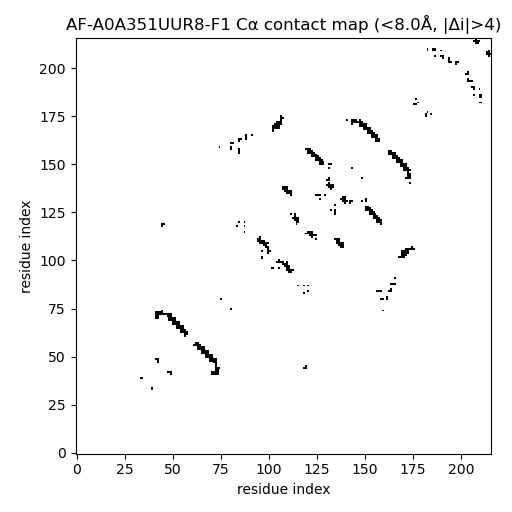 ? -12.975 -0.224 38.882 1.00 77.31 204 MET A O 1
ATOM 1572 N N . LYS A 1 205 ? -14.094 1.286 37.649 1.00 74.81 205 LYS A N 1
ATOM 1573 C CA . LYS A 1 205 ? -15.310 0.469 37.511 1.00 74.81 205 LYS A CA 1
ATOM 1574 C C . LYS A 1 205 ? -15.189 -0.443 36.297 1.00 74.81 205 LYS A C 1
ATOM 1576 O O . LYS A 1 205 ? -14.825 0.017 35.217 1.00 74.81 205 LYS A O 1
ATOM 1581 N N . LEU A 1 206 ? -15.514 -1.721 36.478 1.00 75.81 206 LEU A N 1
ATOM 1582 C CA . LEU A 1 206 ? -15.604 -2.659 35.366 1.00 75.81 206 LEU A CA 1
ATOM 1583 C C . LEU A 1 206 ? -16.859 -2.361 34.532 1.00 75.81 206 LEU A C 1
ATOM 1585 O O . LEU A 1 206 ? -17.888 -1.978 35.097 1.00 75.81 206 LEU A O 1
ATOM 1589 N N . PRO A 1 207 ? -16.789 -2.518 33.203 1.00 68.38 207 PRO A N 1
ATOM 1590 C CA . PRO A 1 207 ? -17.960 -2.407 32.353 1.00 68.38 207 PRO A CA 1
ATOM 1591 C C . PRO A 1 207 ? -18.898 -3.599 32.572 1.00 68.38 207 PRO A C 1
ATOM 1593 O O . PRO A 1 207 ? -18.515 -4.740 32.343 1.00 68.38 207 PRO A O 1
ATOM 1596 N N . GLU A 1 208 ? -20.142 -3.320 32.964 1.00 73.94 208 GLU A N 1
ATOM 1597 C CA . GLU A 1 208 ? -21.200 -4.334 33.134 1.00 73.94 208 GLU A CA 1
ATOM 1598 C C . GLU A 1 208 ? -21.679 -4.907 31.786 1.00 73.94 208 GLU A C 1
ATOM 1600 O O . GLU A 1 208 ? -22.274 -5.980 31.734 1.00 73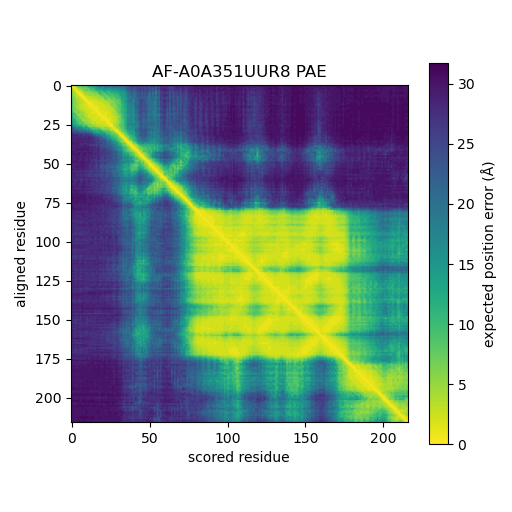.94 208 GLU A O 1
ATOM 1605 N N . MET A 1 209 ? -21.402 -4.214 30.672 1.00 68.00 209 MET A N 1
ATOM 1606 C CA . MET A 1 209 ? -21.749 -4.657 29.321 1.00 68.00 209 MET A CA 1
ATOM 1607 C C . MET A 1 209 ? -20.592 -4.504 28.335 1.00 68.00 209 MET A C 1
ATOM 1609 O O . MET A 1 209 ? -20.003 -3.431 28.213 1.00 68.00 209 MET A O 1
ATOM 1613 N N . VAL A 1 210 ? -20.353 -5.550 27.543 1.00 68.94 210 VAL A N 1
ATOM 1614 C CA . VAL A 1 210 ? -19.421 -5.555 26.408 1.00 68.94 210 VAL A CA 1
ATOM 1615 C C . VAL A 1 210 ? -20.121 -6.168 25.197 1.00 68.94 210 VAL A C 1
ATOM 1617 O O . VAL A 1 210 ? -20.702 -7.249 25.286 1.00 68.94 210 VAL A O 1
ATOM 1620 N N . ALA A 1 211 ? -20.090 -5.475 24.051 1.00 61.03 211 ALA A N 1
ATOM 1621 C CA . ALA A 1 211 ? -20.743 -5.910 22.808 1.00 61.03 211 ALA A CA 1
ATOM 1622 C C . ALA A 1 211 ? -22.230 -6.319 22.985 1.00 61.03 211 ALA A C 1
ATOM 1624 O O . ALA A 1 211 ? -22.704 -7.278 22.371 1.00 61.03 211 ALA A O 1
ATOM 1625 N N . GLY A 1 212 ? -22.965 -5.613 23.856 1.00 65.56 212 GLY A N 1
ATOM 1626 C CA . GLY A 1 212 ? -24.383 -5.876 24.146 1.00 65.56 212 GLY A CA 1
ATOM 1627 C C . GLY A 1 212 ? -24.656 -7.126 24.992 1.00 65.56 212 GLY A C 1
ATOM 1628 O O . GLY A 1 212 ? -25.803 -7.564 25.066 1.00 65.56 212 GLY A O 1
ATOM 1629 N N . LYS A 1 213 ? -23.625 -7.715 25.610 1.00 71.19 213 LYS A N 1
ATOM 1630 C CA . LYS A 1 213 ? -23.741 -8.830 26.556 1.00 71.19 213 LYS A CA 1
ATOM 1631 C C . LYS A 1 213 ? -23.306 -8.390 27.943 1.00 71.19 213 LYS A C 1
ATOM 1633 O O . LYS A 1 213 ? -22.339 -7.643 28.067 1.00 71.19 213 LYS A O 1
ATOM 1638 N N . GLU A 1 214 ? -24.013 -8.878 28.953 1.00 71.50 214 GLU A N 1
ATOM 1639 C CA . GLU A 1 214 ? -23.638 -8.712 30.355 1.00 71.50 214 GLU A CA 1
ATOM 1640 C C . GLU A 1 214 ? -22.365 -9.521 30.634 1.00 71.50 214 GLU A C 1
ATOM 1642 O O . GLU A 1 214 ? -22.232 -10.660 30.168 1.00 71.50 214 GLU A O 1
ATOM 1647 N N . VAL A 1 215 ? -21.405 -8.899 31.312 1.00 65.00 215 VAL A N 1
ATOM 1648 C CA . VAL A 1 215 ? -20.101 -9.490 31.634 1.00 65.00 215 VAL A CA 1
ATOM 1649 C C . VAL A 1 215 ? -19.911 -9.416 33.141 1.00 65.00 215 VAL A C 1
ATOM 1651 O O . VAL A 1 215 ? -20.134 -8.360 33.731 1.00 65.00 215 VAL A O 1
ATOM 1654 N N . GLU A 1 216 ? -19.525 -10.541 33.741 1.00 58.78 216 GLU A N 1
ATOM 1655 C CA . GLU A 1 216 ? -19.329 -10.716 35.187 1.00 58.78 216 GLU A CA 1
ATOM 1656 C C . GLU A 1 216 ? -17.852 -10.971 35.514 1.00 58.78 216 GLU A C 1
ATOM 1658 O O . GLU A 1 216 ? -17.200 -11.725 34.749 1.00 58.78 216 GLU A O 1
#

Secondary structure (DSSP, 8-state):
-HHHHHHHHHHHHHHHHHHHHHHHHHHHHHHT---GGG---PPPTTS--EEEEEEEE-TT-S-EEEEEEEE---PPPHHHHHHHHHHHHHHHHHHHHTT-SBTTBB-S-----SEEGGGTEEEEEEES-TTTB-TTS-B-GGG--TT-EEEEEEEEEEETTEEEEEEEEEEE------THHHHHHHHHHHHHHHHHHTTTSSSPPPPSEETTEE--

Foldseek 3Di:
DVVVVVVVVVVVVVVVVVVVVVVVVVVVVVVPPPVPVVPDDADEAPPFKDWDWDFDDDVPDPDTDTDIDTGGHDADDPVRQVVLQVVVLVCCQVQQCPPHPHLAERAFFGADDQADVVSRKGKAKDKPCCVQAPRRRGGPLLPFDQVWDKMKIWIWIDDPPDIDIHIDIGTYHHHDDDDPVNQVVQQVVVQVVQCVVCVVPPDGDRDCDTPRDGDD